Protein AF-A0A2R6WKC8-F1 (afdb_monomer)

Solvent-accessible surface area (backbone atoms only — not comparable to full-atom values): 13040 Å² total; per-residue (Å²): 143,82,87,84,84,84,80,84,84,82,94,71,94,70,86,68,73,77,73,75,75,69,78,70,76,77,66,82,52,64,36,49,57,46,63,71,47,56,92,48,87,67,34,71,51,50,36,49,25,39,70,45,15,77,54,52,68,36,69,50,40,20,21,34,53,42,34,29,36,78,31,46,68,77,46,61,57,38,65,41,92,88,31,19,66,57,22,30,50,36,52,28,52,33,22,29,74,50,50,54,45,54,72,54,50,51,56,52,22,74,75,30,71,65,40,79,44,58,17,66,61,70,48,63,34,37,35,32,50,57,95,88,44,45,35,39,38,31,85,91,44,78,25,40,65,76,38,74,51,75,38,73,54,98,35,36,16,29,35,28,22,60,42,67,65,67,57,79,94,49,26,75,80,63,73,40,64,92,73,81,63,83,68,72,81,75,69,89,80,80,86,86,85,77,90,76,93,87,79,85,86,86,84,91,74,90,81,91,82,84,88,89,135

Radius of gyration: 31.14 Å; Cα contacts (8 Å, |Δi|>4): 307; chains: 1; bounding box: 125×50×77 Å

Sequence (213 aa):
MALIRSRGGAAGVLVGVLLLVSVASTSAMMVDLAAVLSGQGGFSEIIKVAQNANRTQWPSAFTFFAPSNGAVKKYSCLKEPGQSSIAGRVLQYHMLTAAYADAAIVTRTSKAPWLAYTALAGQRLNITNKNGKITIVGNGITAKLNKQDVVSKSTQSVQGIDKMFIPTTIQNVCGIKAGSTSSTTVNARRSRLLEVAALMVGLASVGYFYWPW

InterPro domains:
  IPR000782 FAS1 domain [PF02469] (45-167)
  IPR000782 FAS1 domain [PS50213] (30-165)
  IPR000782 FAS1 domain [SM00554] (63-168)
  IPR036378 FAS1 domain superfamily [G3DSA:2.30.180.10] (22-168)
  IPR036378 FAS1 domain superfamily [SSF82153] (30-167)

Mean predicted aligned error: 15.85 Å

Secondary structure (DSSP, 8-state):
-----------------------------EEEHHHHHTT-TT-HHHHHHHHHSS--EEESSEEEEEE-HHHHTT-GGGGSTT-HHHHHHHHHHTEESS---HHHHHHHHHH-S-EEEEBTTS-EEEEEEETTEEEEEETTEEEEEEEEEEEE-SSEEEEEESS----GGGTTTTT--S----------------SSTTSSS------------

Nearest PDB structures (foldseek):
  7asg-assembly1_A  TM=7.804E-01  e=6.206E-09  Homo sapiens
  7as7-assembly1_A  TM=7.724E-01  e=4.064E-08  Homo sapiens
  5y6p-assembly1_kb  TM=7.635E-01  e=1.967E-06  Griffithsia pacifica
  1o70-assembly1_A  TM=6.622E-01  e=4.592E-07  Drosophila melanogaster
  1of5-assembly1_A  TM=2.064E-01  e=9.008E+00  Saccharomyces cerevisiae

Organism: Marchantia polymorpha (NCBI:txid3197)

Foldseek 3Di:
DDDDDDDDDDDDPDPPPVPPPPPPPPPQDWDFPLVVCVVQPFQVLLSLLCVLAPDRTDGLAKEFAGEGPVQSVVQVVSNDNPCNPQSNLQRQQRMANHDAAPVNLVVVQVVPQWDWTQGSNRFTWIWGADPNWIWIDGLNDIWTFDDGQSDHDPRYGYTYIHHGHHDPVCCVVRVNPSDPPPPPPPDPPPPDPPDDPPPPDDDPDDDDDDDDD

Structure (mmCIF, N/CA/C/O backbone):
data_AF-A0A2R6WKC8-F1
#
_entry.id   AF-A0A2R6WKC8-F1
#
loop_
_atom_site.group_PDB
_atom_site.id
_atom_site.type_symbol
_atom_site.label_atom_id
_atom_site.label_alt_id
_atom_site.label_comp_id
_atom_site.label_asym_id
_atom_site.label_entity_id
_atom_site.label_seq_id
_atom_site.pdbx_PDB_ins_code
_atom_site.Cartn_x
_atom_site.Cartn_y
_atom_site.Cartn_z
_atom_site.occupancy
_atom_site.B_iso_or_equiv
_atom_site.auth_seq_id
_atom_site.auth_comp_id
_atom_site.auth_asym_id
_atom_site.auth_atom_id
_atom_site.pdbx_PDB_model_num
ATOM 1 N N . MET A 1 1 ? 59.081 -23.957 26.366 1.00 40.16 1 MET A N 1
ATOM 2 C CA . MET A 1 1 ? 59.841 -23.298 25.280 1.00 40.16 1 MET A CA 1
ATOM 3 C C . MET A 1 1 ? 59.718 -24.152 24.030 1.00 40.16 1 MET A C 1
ATOM 5 O O . MET A 1 1 ? 60.271 -25.239 24.007 1.00 40.16 1 MET A O 1
ATOM 9 N N . ALA A 1 2 ? 58.941 -23.710 23.041 1.00 36.59 2 ALA A N 1
ATOM 10 C CA . ALA A 1 2 ? 58.801 -24.390 21.754 1.00 36.59 2 ALA A CA 1
ATOM 11 C C . ALA A 1 2 ? 59.184 -23.401 20.644 1.00 36.59 2 ALA A C 1
ATOM 13 O O . ALA A 1 2 ? 58.572 -22.343 20.517 1.00 36.59 2 ALA A O 1
ATOM 14 N N . LEU A 1 3 ? 60.241 -23.724 19.897 1.00 39.53 3 LEU A N 1
ATOM 15 C CA . LEU A 1 3 ? 60.737 -22.955 18.756 1.00 39.53 3 LEU A CA 1
ATOM 16 C C . LEU A 1 3 ? 60.008 -23.418 17.489 1.00 39.53 3 LEU A C 1
ATOM 18 O O . LEU A 1 3 ? 60.265 -24.516 17.001 1.00 39.53 3 LEU A O 1
ATOM 22 N N . ILE A 1 4 ? 59.130 -22.578 16.935 1.00 44.25 4 ILE A N 1
ATOM 23 C CA . ILE A 1 4 ? 58.597 -22.776 15.580 1.00 44.25 4 ILE A CA 1
ATOM 24 C C . ILE A 1 4 ? 59.560 -22.097 14.604 1.00 44.25 4 ILE A C 1
ATOM 26 O O . ILE A 1 4 ? 59.664 -20.874 14.544 1.00 44.25 4 ILE A O 1
ATOM 30 N N . ARG A 1 5 ? 60.300 -22.916 13.852 1.00 41.41 5 ARG A N 1
ATOM 31 C CA . ARG A 1 5 ? 61.231 -22.495 12.800 1.00 41.41 5 ARG A CA 1
ATOM 32 C C . ARG A 1 5 ? 60.460 -22.434 11.475 1.00 41.41 5 ARG A C 1
ATOM 34 O O . ARG A 1 5 ? 60.170 -23.474 10.896 1.00 41.41 5 ARG A O 1
ATOM 41 N N . SER A 1 6 ? 60.117 -21.232 11.007 1.00 36.75 6 SER A N 1
ATOM 42 C CA . SER A 1 6 ? 59.483 -21.019 9.695 1.00 36.75 6 SER A CA 1
ATOM 43 C C . SER A 1 6 ? 60.549 -20.810 8.612 1.00 36.75 6 SER A C 1
ATOM 45 O O . SER A 1 6 ? 61.375 -19.901 8.711 1.00 36.75 6 SER A O 1
ATOM 47 N N . ARG A 1 7 ? 60.564 -21.685 7.599 1.00 45.19 7 ARG A N 1
ATOM 48 C CA . ARG A 1 7 ? 61.388 -21.580 6.385 1.00 45.19 7 ARG A CA 1
ATOM 49 C C . ARG A 1 7 ? 60.535 -20.978 5.265 1.00 45.19 7 ARG A C 1
ATOM 51 O O . ARG A 1 7 ? 59.637 -21.648 4.781 1.00 45.19 7 ARG A O 1
ATOM 58 N N . GLY A 1 8 ? 60.910 -19.769 4.846 1.00 42.16 8 GLY A N 1
ATOM 59 C CA . GLY A 1 8 ? 60.892 -19.298 3.456 1.00 42.16 8 GLY A CA 1
ATOM 60 C C . GLY A 1 8 ? 59.541 -19.075 2.769 1.00 42.16 8 GLY A C 1
ATOM 61 O O . GLY A 1 8 ? 58.836 -20.024 2.456 1.00 42.16 8 GLY A O 1
ATOM 62 N N . GLY A 1 9 ? 59.282 -17.823 2.374 1.00 39.16 9 GLY A N 1
ATOM 63 C CA . GLY A 1 9 ? 58.443 -17.536 1.206 1.00 39.16 9 GLY A CA 1
ATOM 64 C C . GLY A 1 9 ? 57.546 -16.306 1.321 1.00 39.16 9 GLY A C 1
ATOM 65 O O . GLY A 1 9 ? 56.479 -16.388 1.907 1.00 39.16 9 GLY A O 1
ATOM 66 N N . ALA A 1 10 ? 57.978 -15.220 0.672 1.00 42.88 10 ALA A N 1
ATOM 67 C CA . ALA A 1 10 ? 57.213 -14.046 0.237 1.00 42.88 10 ALA A CA 1
ATOM 68 C C . ALA A 1 10 ? 56.502 -13.190 1.307 1.00 42.88 10 ALA A C 1
ATOM 70 O O . ALA A 1 10 ? 55.438 -13.503 1.834 1.00 42.88 10 ALA A O 1
ATOM 71 N N . ALA A 1 11 ? 57.089 -12.014 1.532 1.00 43.25 11 ALA A N 1
ATOM 72 C CA . ALA A 1 11 ? 56.481 -10.895 2.224 1.00 43.25 11 ALA A CA 1
ATOM 73 C C . ALA A 1 11 ? 55.238 -10.386 1.473 1.00 43.25 11 ALA A C 1
ATOM 75 O O . ALA A 1 11 ? 55.334 -9.837 0.378 1.00 43.25 11 ALA A O 1
ATOM 76 N N . GLY A 1 12 ? 54.083 -10.517 2.115 1.00 38.59 12 GLY A N 1
ATOM 77 C CA . GLY A 1 12 ? 52.907 -9.692 1.893 1.00 38.59 12 GLY A CA 1
ATOM 78 C C . GLY A 1 12 ? 52.397 -9.281 3.265 1.00 38.59 12 GLY A C 1
ATOM 79 O O . GLY A 1 12 ? 51.751 -10.070 3.948 1.00 38.59 12 GLY A O 1
ATOM 80 N N . VAL A 1 13 ? 52.758 -8.076 3.708 1.00 42.25 13 VAL A N 1
ATOM 81 C CA . VAL A 1 13 ? 52.260 -7.485 4.954 1.00 42.25 13 VAL A CA 1
ATOM 82 C C . VAL A 1 13 ? 50.774 -7.193 4.761 1.00 42.25 13 VAL A C 1
ATOM 84 O O . VAL A 1 13 ? 50.386 -6.124 4.309 1.00 42.25 13 VAL A O 1
ATOM 87 N N . LEU A 1 14 ? 49.932 -8.163 5.091 1.00 37.38 14 LEU A N 1
ATOM 88 C CA . LEU A 1 14 ? 48.540 -7.919 5.425 1.00 37.38 14 LEU A CA 1
ATOM 89 C C . LEU A 1 14 ? 48.454 -8.032 6.938 1.00 37.38 14 LEU A C 1
ATOM 91 O O . LEU A 1 14 ? 48.208 -9.099 7.497 1.00 37.38 14 LEU A O 1
ATOM 95 N N . VAL A 1 15 ? 48.669 -6.893 7.602 1.00 40.59 15 VAL A N 1
ATOM 96 C CA . VAL A 1 15 ? 48.096 -6.629 8.924 1.00 40.59 15 VAL A CA 1
ATOM 97 C C . VAL A 1 15 ? 46.583 -6.603 8.714 1.00 40.59 15 VAL A C 1
ATOM 99 O O . VAL A 1 15 ? 45.948 -5.558 8.602 1.00 40.59 15 VAL A O 1
ATOM 102 N N . GLY A 1 16 ? 46.015 -7.793 8.536 1.00 39.81 16 GLY A N 1
ATOM 103 C CA . GLY A 1 16 ? 44.591 -8.023 8.512 1.00 39.81 16 GLY A CA 1
ATOM 104 C C . GLY A 1 16 ? 44.123 -7.854 9.938 1.00 39.81 16 GLY A C 1
ATOM 105 O O . GLY A 1 16 ? 44.061 -8.819 10.694 1.00 39.81 16 GLY A O 1
ATOM 106 N N . VAL A 1 17 ? 43.829 -6.609 10.311 1.00 42.03 17 VAL A N 1
ATOM 107 C CA . VAL A 1 17 ? 42.868 -6.336 11.370 1.00 42.03 17 VAL A CA 1
ATOM 108 C C . VAL A 1 17 ? 41.645 -7.152 10.982 1.00 42.03 17 VAL A C 1
ATOM 110 O O . VAL A 1 17 ? 40.947 -6.824 10.023 1.00 42.03 17 VAL A O 1
ATOM 113 N N . LEU A 1 18 ? 41.462 -8.280 11.666 1.00 38.84 18 LEU A N 1
ATOM 114 C CA . LEU A 1 18 ? 40.248 -9.066 11.627 1.00 38.84 18 LEU A CA 1
ATOM 115 C C . LEU A 1 18 ? 39.180 -8.144 12.206 1.00 38.84 18 LEU A C 1
ATOM 117 O O . LEU A 1 18 ? 38.954 -8.105 13.414 1.00 38.84 18 LEU A O 1
ATOM 121 N N . LEU A 1 19 ? 38.623 -7.301 11.336 1.00 42.00 19 LEU A N 1
ATOM 122 C CA . LEU A 1 19 ? 37.503 -6.445 11.640 1.00 42.00 19 LEU A CA 1
ATOM 123 C C . LEU A 1 19 ? 36.373 -7.428 11.916 1.00 42.00 19 LEU A C 1
ATOM 125 O O . LEU A 1 19 ? 35.760 -7.973 10.999 1.00 42.00 19 LEU A O 1
ATOM 129 N N . LEU A 1 20 ? 36.180 -7.730 13.198 1.00 43.22 20 LEU A N 1
ATOM 130 C CA . LEU A 1 20 ? 34.945 -8.277 13.713 1.00 43.22 20 LEU A CA 1
ATOM 131 C C . LEU A 1 20 ? 33.863 -7.345 13.177 1.00 43.22 20 LEU A C 1
ATOM 133 O O . LEU A 1 20 ? 33.660 -6.255 13.710 1.00 43.22 20 LEU A O 1
ATOM 137 N N . VAL A 1 21 ? 33.228 -7.736 12.068 1.00 44.69 21 VAL A N 1
ATOM 138 C CA . VAL A 1 21 ? 31.932 -7.202 11.680 1.00 44.69 21 VAL A CA 1
ATOM 139 C C . VAL A 1 21 ? 31.075 -7.517 12.884 1.00 44.69 21 VAL A C 1
ATOM 141 O O . VAL A 1 21 ? 30.669 -8.661 13.098 1.00 44.69 21 VAL A O 1
ATOM 144 N N . SER A 1 22 ? 30.908 -6.514 13.741 1.00 44.47 22 SER A N 1
ATOM 145 C CA . SER A 1 22 ? 29.892 -6.541 14.760 1.00 44.47 22 SER A CA 1
ATOM 146 C C . SER A 1 22 ? 28.624 -6.881 13.998 1.00 44.47 22 SER A C 1
ATOM 148 O O . SER A 1 22 ? 28.192 -6.157 13.099 1.00 44.47 22 SER A O 1
ATOM 150 N N . VAL A 1 23 ? 28.070 -8.054 14.292 1.00 46.88 23 VAL A N 1
ATOM 151 C CA . VAL A 1 23 ? 26.659 -8.313 14.070 1.00 46.88 23 VAL A CA 1
ATOM 152 C C . VAL A 1 23 ? 25.963 -7.227 14.870 1.00 46.88 23 VAL A C 1
ATOM 154 O O . VAL A 1 23 ? 25.757 -7.362 16.073 1.00 46.88 23 VAL A O 1
ATOM 157 N N . ALA A 1 24 ? 25.753 -6.077 14.225 1.00 42.28 24 ALA A N 1
ATOM 158 C CA . ALA A 1 24 ? 24.985 -4.987 14.766 1.00 42.28 24 ALA A CA 1
ATOM 159 C C . ALA A 1 24 ? 23.661 -5.633 15.115 1.00 42.28 24 ALA A C 1
ATOM 161 O O . ALA A 1 24 ? 22.932 -6.070 14.222 1.00 42.28 24 ALA A O 1
ATOM 162 N N . SER A 1 25 ? 23.435 -5.796 16.416 1.00 43.19 25 SER A N 1
ATOM 163 C CA . SER A 1 25 ? 22.181 -6.249 16.968 1.00 43.19 25 SER A CA 1
ATOM 164 C C . SER A 1 25 ? 21.103 -5.501 16.206 1.00 43.19 25 SER A C 1
ATOM 166 O O . SER A 1 25 ? 20.983 -4.284 16.345 1.00 43.19 25 SER A O 1
ATOM 168 N N . THR A 1 26 ? 20.371 -6.194 15.334 1.00 47.28 26 THR A N 1
ATOM 169 C CA . THR A 1 26 ? 19.180 -5.650 14.696 1.00 47.28 26 THR A CA 1
ATOM 170 C C . THR A 1 26 ? 18.133 -5.567 15.791 1.00 47.28 26 THR A C 1
ATOM 172 O O . THR A 1 26 ? 17.185 -6.347 15.833 1.00 47.28 26 THR A O 1
ATOM 175 N N . SER A 1 27 ? 18.328 -4.641 16.732 1.00 47.88 27 SER A N 1
ATOM 176 C CA . SER A 1 27 ? 17.220 -4.055 17.451 1.00 47.88 27 SER A CA 1
ATOM 177 C C . SER A 1 27 ? 16.269 -3.596 16.358 1.00 47.88 27 SER A C 1
ATOM 179 O O . SER A 1 27 ? 16.673 -2.941 15.395 1.00 47.88 27 SER A O 1
ATOM 181 N N . ALA A 1 28 ? 15.035 -4.082 16.414 1.00 55.34 28 ALA A N 1
ATOM 182 C CA . ALA A 1 28 ? 14.016 -3.746 15.444 1.00 55.34 28 ALA A CA 1
ATOM 183 C C . ALA A 1 28 ? 13.801 -2.229 15.505 1.00 55.34 28 ALA A C 1
ATOM 185 O O . ALA A 1 28 ? 13.025 -1.741 16.321 1.00 55.34 28 ALA A O 1
ATOM 186 N N . MET A 1 29 ? 14.556 -1.479 14.698 1.00 71.06 29 MET A N 1
ATOM 187 C CA . MET A 1 29 ? 14.462 -0.031 14.636 1.00 71.06 29 MET A CA 1
ATOM 188 C C . MET A 1 29 ? 13.027 0.272 14.215 1.00 71.06 29 MET A C 1
ATOM 190 O O . MET A 1 29 ? 12.599 -0.113 13.127 1.00 71.06 29 MET A O 1
ATOM 194 N N . MET A 1 30 ? 12.256 0.870 15.115 1.00 80.94 30 MET A N 1
ATOM 195 C CA . MET A 1 30 ? 10.900 1.304 14.827 1.00 80.94 30 MET A CA 1
ATOM 196 C C . MET A 1 30 ? 10.941 2.721 14.278 1.00 80.94 30 MET A C 1
ATOM 198 O O . MET A 1 30 ? 11.701 3.561 14.755 1.00 80.94 30 MET A O 1
ATOM 202 N N . VAL A 1 31 ? 10.123 2.985 13.268 1.00 86.19 31 VAL A N 1
ATOM 203 C CA . VAL A 1 31 ? 10.060 4.276 12.587 1.00 86.19 31 VAL A CA 1
ATOM 204 C C . VAL A 1 31 ? 8.653 4.838 12.710 1.00 86.19 31 VAL A C 1
ATOM 206 O O . VAL A 1 31 ? 7.670 4.113 12.548 1.00 86.19 31 VAL A O 1
ATOM 209 N N . ASP A 1 32 ? 8.564 6.136 12.994 1.00 87.12 32 ASP A N 1
ATOM 210 C CA . ASP A 1 32 ? 7.300 6.864 12.975 1.00 87.12 32 ASP A CA 1
ATOM 211 C C . ASP A 1 32 ? 6.911 7.207 11.529 1.00 87.12 32 ASP A C 1
ATOM 213 O O . ASP A 1 32 ? 7.614 7.945 10.832 1.00 87.12 32 ASP A O 1
ATOM 217 N N . LEU A 1 33 ? 5.775 6.672 11.070 1.00 86.88 33 LEU A N 1
ATOM 218 C CA . LEU A 1 33 ? 5.265 6.937 9.724 1.00 86.88 33 LEU A CA 1
ATOM 219 C C . LEU A 1 33 ? 4.915 8.416 9.529 1.00 86.88 33 LEU A C 1
ATOM 221 O O . LEU A 1 33 ? 5.171 8.965 8.457 1.00 86.88 33 LEU A O 1
ATOM 225 N N . ALA A 1 34 ? 4.334 9.064 10.541 1.00 86.62 34 ALA A N 1
ATOM 226 C CA . ALA A 1 34 ? 3.988 10.475 10.463 1.00 86.62 34 ALA A CA 1
ATOM 227 C C . ALA A 1 34 ? 5.257 11.316 10.294 1.00 86.62 34 ALA A C 1
ATOM 229 O O . ALA A 1 34 ? 5.261 12.232 9.477 1.00 86.62 34 ALA A O 1
ATOM 230 N N . ALA A 1 35 ? 6.354 10.960 10.967 1.00 86.75 35 ALA A N 1
ATOM 231 C CA . ALA A 1 35 ? 7.647 11.617 10.792 1.00 86.75 35 ALA A CA 1
ATOM 232 C C . ALA A 1 35 ? 8.254 11.377 9.397 1.00 86.75 35 ALA A C 1
ATOM 234 O O . ALA A 1 35 ? 8.785 12.306 8.799 1.00 86.75 35 ALA A O 1
ATOM 235 N N . VAL A 1 36 ? 8.135 10.165 8.839 1.00 86.06 36 VAL A N 1
ATOM 236 C CA . VAL A 1 36 ? 8.614 9.858 7.473 1.00 86.06 36 VAL A CA 1
ATOM 237 C C . VAL A 1 36 ? 7.852 10.643 6.406 1.00 86.06 36 VAL A C 1
ATOM 239 O O . VAL A 1 36 ? 8.434 11.063 5.407 1.00 86.06 36 VAL A O 1
ATOM 242 N N . LEU A 1 37 ? 6.550 10.839 6.609 1.00 86.94 37 LEU A N 1
ATOM 243 C CA . LEU A 1 37 ? 5.701 11.608 5.701 1.00 86.94 37 LEU A CA 1
ATOM 244 C C . LEU A 1 37 ? 5.764 13.118 5.973 1.00 86.94 37 LEU A C 1
ATOM 246 O O . LEU A 1 37 ? 5.397 13.910 5.104 1.00 86.94 37 LEU A O 1
ATOM 250 N N . SER A 1 38 ? 6.230 13.534 7.153 1.00 83.25 38 SER A N 1
ATOM 251 C CA . SER A 1 38 ? 6.401 14.944 7.503 1.00 83.25 38 SER A CA 1
ATOM 252 C C . SER A 1 38 ? 7.451 15.575 6.589 1.00 83.25 38 SER A C 1
ATOM 254 O O . SER A 1 38 ? 8.570 15.090 6.465 1.00 83.25 38 SER A O 1
ATOM 256 N N . GLY A 1 39 ? 7.062 16.642 5.891 1.00 77.56 39 GLY A N 1
ATOM 257 C CA . GLY A 1 39 ? 7.876 17.279 4.849 1.00 77.56 39 GLY A CA 1
ATOM 258 C C . GLY A 1 39 ? 7.590 16.784 3.426 1.00 77.56 39 GLY A C 1
ATOM 259 O O . GLY A 1 39 ? 8.031 17.415 2.470 1.00 77.56 39 GLY A O 1
ATOM 260 N N . GLN A 1 40 ? 6.790 15.725 3.253 1.00 79.69 40 GLN A N 1
ATOM 261 C CA . GLN A 1 40 ? 6.329 15.281 1.937 1.00 79.69 40 GLN A CA 1
ATOM 262 C C . GLN A 1 40 ? 5.007 15.970 1.569 1.00 79.69 40 GLN A C 1
ATOM 264 O O . GLN A 1 40 ? 3.948 15.716 2.149 1.00 79.69 40 GLN A O 1
ATOM 269 N N . GLY A 1 41 ? 5.051 16.857 0.572 1.00 78.31 41 GLY A N 1
ATOM 270 C CA . GLY A 1 41 ? 3.864 17.562 0.082 1.00 78.31 41 GLY A CA 1
ATOM 271 C C . GLY A 1 41 ? 2.811 16.609 -0.503 1.00 78.31 41 GLY A C 1
ATOM 272 O O . GLY A 1 41 ? 3.142 15.720 -1.293 1.00 78.31 41 GLY A O 1
ATOM 273 N N . GLY A 1 42 ? 1.538 16.822 -0.143 1.00 82.69 42 GLY A N 1
ATOM 274 C CA . GLY A 1 42 ? 0.387 16.077 -0.682 1.00 82.69 42 GLY A CA 1
ATOM 275 C C . GLY A 1 42 ? -0.146 14.924 0.181 1.00 82.69 42 GLY A C 1
ATOM 276 O O . GLY A 1 42 ? -1.068 14.238 -0.262 1.00 82.69 42 GLY A O 1
ATOM 277 N N . PHE A 1 43 ? 0.391 14.743 1.396 1.00 88.38 43 PHE A N 1
ATOM 278 C CA . PHE A 1 43 ? 0.049 13.641 2.315 1.00 88.38 43 PHE A CA 1
ATOM 279 C C . PHE A 1 43 ? -0.492 14.099 3.682 1.00 88.38 43 PHE A C 1
ATOM 281 O O . PHE A 1 43 ? -0.584 13.313 4.622 1.00 88.38 43 PHE A O 1
ATOM 288 N N . SER A 1 44 ? -0.889 15.365 3.817 1.00 89.88 44 SER A N 1
ATOM 289 C CA . SER A 1 44 ? -1.398 15.924 5.080 1.00 89.88 44 SER A CA 1
ATOM 290 C C . SER A 1 44 ? -2.602 15.171 5.659 1.00 89.88 44 SER A C 1
ATOM 292 O O . SER A 1 44 ? -2.741 15.081 6.876 1.00 89.88 44 SER A O 1
ATOM 294 N N . GLU A 1 45 ? -3.467 14.601 4.819 1.00 90.75 45 GLU A N 1
ATOM 295 C CA . GLU A 1 45 ? -4.643 13.863 5.289 1.00 90.75 45 GLU A CA 1
ATOM 296 C C . GLU A 1 45 ? -4.282 12.476 5.816 1.00 90.75 45 GLU A C 1
ATOM 298 O O . GLU A 1 45 ? -4.846 12.042 6.818 1.00 90.75 45 GLU A O 1
ATOM 303 N N . ILE A 1 46 ? -3.332 11.785 5.176 1.00 90.00 46 ILE A N 1
ATOM 304 C CA . ILE A 1 46 ? -2.878 10.474 5.652 1.00 90.00 46 ILE A CA 1
ATOM 305 C C . ILE A 1 46 ? -2.011 10.610 6.912 1.00 90.00 46 ILE A C 1
ATOM 307 O O . ILE A 1 46 ? -2.072 9.738 7.772 1.00 90.00 46 ILE A O 1
ATOM 311 N N . ILE A 1 47 ? -1.296 11.731 7.087 1.00 90.94 47 ILE A N 1
ATOM 312 C CA . ILE A 1 47 ? -0.583 12.046 8.337 1.00 90.94 47 ILE A CA 1
ATOM 313 C C . ILE A 1 47 ? -1.566 12.139 9.510 1.00 90.94 47 ILE A C 1
ATOM 315 O O . ILE A 1 47 ? -1.315 11.544 10.552 1.00 90.94 47 ILE A O 1
ATOM 319 N N . LYS A 1 48 ? -2.721 12.798 9.339 1.00 89.50 48 LYS A N 1
ATOM 320 C CA . LYS A 1 48 ? -3.760 12.853 10.386 1.00 89.50 48 LYS A CA 1
ATOM 321 C C . LYS A 1 48 ? -4.290 11.465 10.751 1.00 89.50 48 LYS A C 1
ATOM 323 O O . LYS A 1 48 ? -4.506 11.177 11.922 1.00 89.50 48 LYS A O 1
ATOM 328 N N . VAL A 1 49 ? -4.470 10.591 9.759 1.00 88.31 49 VAL A N 1
ATOM 329 C CA . VAL A 1 49 ? -4.870 9.193 9.999 1.00 88.31 49 VAL A CA 1
ATOM 330 C C . VAL A 1 49 ? -3.770 8.430 10.745 1.00 88.31 49 VAL A C 1
ATOM 332 O O . VAL A 1 49 ? -4.079 7.668 11.655 1.00 88.31 49 VAL A O 1
ATOM 335 N N . ALA A 1 50 ? -2.497 8.655 10.408 1.00 89.00 50 ALA A N 1
ATOM 336 C CA . ALA A 1 50 ? -1.357 8.074 11.120 1.00 89.00 50 ALA A CA 1
ATOM 337 C C . ALA A 1 50 ? -1.263 8.548 12.576 1.00 89.00 50 ALA A C 1
ATOM 339 O O . ALA A 1 50 ? -0.992 7.739 13.455 1.00 89.00 50 ALA A O 1
ATOM 340 N N . GLN A 1 51 ? -1.555 9.821 12.838 1.00 88.12 51 GLN A N 1
ATOM 341 C CA . GLN A 1 51 ? -1.603 10.386 14.189 1.00 88.12 51 GLN A CA 1
ATOM 342 C C . GLN A 1 51 ? -2.790 9.861 15.007 1.00 88.12 51 GLN A C 1
ATOM 344 O O . GLN A 1 51 ? -2.664 9.680 16.212 1.00 88.12 51 GLN A O 1
ATOM 349 N N . ASN A 1 52 ? -3.929 9.590 14.362 1.00 86.62 52 ASN A N 1
ATOM 350 C CA . ASN A 1 52 ? -5.087 8.982 15.018 1.00 86.62 52 ASN A CA 1
ATOM 351 C C . ASN A 1 52 ? -4.899 7.476 15.272 1.00 86.62 52 ASN A C 1
ATOM 353 O O . ASN A 1 52 ? -5.641 6.889 16.050 1.00 86.62 52 ASN A O 1
ATOM 357 N N . ALA A 1 53 ? -3.958 6.810 14.600 1.00 86.88 53 ALA A N 1
ATOM 358 C CA . ALA A 1 53 ? -3.788 5.370 14.726 1.00 86.88 53 ALA A CA 1
ATOM 359 C C . ALA A 1 53 ? -3.261 4.972 16.113 1.00 86.88 53 ALA A C 1
ATOM 361 O O . ALA A 1 53 ? -2.353 5.595 16.651 1.00 86.88 53 ALA A O 1
ATOM 362 N N . ASN A 1 54 ? -3.745 3.845 16.647 1.00 82.81 54 ASN A N 1
ATOM 363 C CA . ASN A 1 54 ? -3.233 3.276 17.908 1.00 82.81 54 ASN A CA 1
ATOM 364 C C . ASN A 1 54 ? -1.763 2.803 17.796 1.00 82.81 54 ASN A C 1
ATOM 366 O O . ASN A 1 54 ? -1.110 2.468 18.777 1.00 82.81 54 ASN A O 1
ATOM 370 N N . ARG A 1 55 ? -1.224 2.742 16.573 1.00 80.38 55 ARG A N 1
ATOM 371 C CA . ARG A 1 55 ? 0.157 2.352 16.299 1.00 80.38 55 ARG A CA 1
ATOM 372 C C . ARG A 1 55 ? 0.847 3.426 15.470 1.00 80.38 55 ARG A C 1
ATOM 374 O O . ARG A 1 55 ? 0.545 3.590 14.291 1.00 80.38 55 ARG A O 1
ATOM 381 N N . THR A 1 56 ? 1.815 4.094 16.085 1.00 78.38 56 THR A N 1
ATOM 382 C CA . THR A 1 56 ? 2.660 5.117 15.449 1.00 78.38 56 THR A CA 1
ATOM 383 C C . THR A 1 56 ? 3.988 4.547 14.953 1.00 78.38 56 THR A C 1
ATOM 385 O O . THR A 1 56 ? 4.573 5.068 14.009 1.00 78.38 56 THR A O 1
ATOM 388 N N . GLN A 1 57 ? 4.431 3.431 15.537 1.00 83.75 57 GLN A N 1
ATOM 389 C CA . GLN A 1 57 ? 5.719 2.798 15.274 1.00 83.75 57 GLN A CA 1
ATOM 390 C C . GLN A 1 57 ? 5.615 1.588 14.339 1.00 83.75 57 GLN A C 1
ATOM 392 O O . GLN A 1 57 ? 4.873 0.631 14.593 1.00 83.75 57 GLN A O 1
ATOM 397 N N . TRP A 1 58 ? 6.413 1.606 13.277 1.00 84.81 58 TRP A N 1
ATOM 398 C CA . TRP A 1 58 ? 6.419 0.603 12.213 1.00 84.81 58 TRP A CA 1
ATOM 399 C C . TRP A 1 58 ? 7.812 0.001 12.022 1.00 84.81 58 TRP A C 1
ATOM 401 O O . TRP A 1 58 ? 8.794 0.640 12.399 1.00 84.81 58 TRP A O 1
ATOM 411 N N . PRO A 1 59 ? 7.929 -1.209 11.441 1.00 85.81 59 PRO A N 1
ATOM 412 C CA . PRO A 1 59 ? 9.224 -1.768 11.053 1.00 85.81 59 PRO A CA 1
ATOM 413 C C . PRO A 1 59 ? 10.061 -0.762 10.265 1.00 85.81 59 PRO A C 1
ATOM 415 O O . PRO A 1 59 ? 9.513 -0.048 9.436 1.00 85.81 59 PRO A O 1
ATOM 418 N N . SER A 1 60 ? 11.377 -0.711 10.487 1.00 84.12 60 SER A N 1
ATOM 419 C CA . SER A 1 60 ? 12.270 0.183 9.734 1.00 84.12 60 SER A CA 1
ATOM 420 C C . SER A 1 60 ? 12.322 -0.126 8.246 1.00 84.12 60 SER A C 1
ATOM 422 O O . SER A 1 60 ? 12.558 0.789 7.461 1.00 84.12 60 SER A O 1
ATOM 424 N N . ALA A 1 61 ? 12.117 -1.397 7.885 1.00 88.81 61 ALA A N 1
ATOM 425 C CA . ALA A 1 61 ? 12.045 -1.887 6.520 1.00 88.81 61 ALA A CA 1
ATOM 426 C C . ALA A 1 61 ? 10.588 -1.937 6.041 1.00 88.81 61 ALA A C 1
ATOM 428 O O . ALA A 1 61 ? 9.837 -2.818 6.463 1.00 88.81 61 ALA A O 1
ATOM 429 N N . PHE A 1 62 ? 10.175 -1.015 5.170 1.00 91.12 62 PHE A N 1
ATOM 430 C CA . PHE A 1 62 ? 8.811 -1.026 4.638 1.00 91.12 62 PHE A CA 1
ATOM 431 C C . PHE A 1 62 ? 8.660 -0.350 3.277 1.00 91.12 62 PHE A C 1
ATOM 433 O O . PHE A 1 62 ? 9.419 0.548 2.910 1.00 91.12 62 PHE A O 1
ATOM 440 N N . THR A 1 63 ? 7.614 -0.759 2.557 1.00 91.69 63 THR A N 1
ATOM 441 C CA . THR A 1 63 ? 7.050 0.004 1.436 1.00 91.69 63 THR A CA 1
ATOM 442 C C . THR A 1 63 ? 5.661 0.464 1.823 1.00 91.69 63 THR A C 1
ATOM 444 O O . THR A 1 63 ? 4.808 -0.374 2.101 1.00 91.69 63 THR A O 1
ATOM 447 N N . PHE A 1 64 ? 5.418 1.768 1.842 1.00 92.44 64 PHE A N 1
ATOM 448 C CA . PHE A 1 64 ? 4.114 2.341 2.140 1.00 92.44 64 PHE A CA 1
ATOM 449 C C . PHE A 1 64 ? 3.474 2.904 0.876 1.00 92.44 64 PHE A C 1
ATOM 451 O O . PHE A 1 64 ? 4.007 3.820 0.251 1.00 92.44 64 PHE A O 1
ATOM 458 N N . PHE A 1 65 ? 2.305 2.383 0.525 1.00 92.69 65 PHE A N 1
ATOM 459 C CA . PHE A 1 65 ? 1.471 2.939 -0.527 1.00 92.69 65 PHE A CA 1
ATOM 460 C C . PHE A 1 65 ? 0.640 4.090 0.039 1.00 92.69 65 PHE A C 1
ATOM 462 O O . PHE A 1 65 ? -0.418 3.881 0.625 1.00 92.69 65 PHE A O 1
ATOM 469 N N . ALA A 1 66 ? 1.132 5.315 -0.103 1.00 92.75 66 ALA A N 1
ATOM 470 C CA . ALA A 1 66 ? 0.509 6.501 0.457 1.00 92.75 66 ALA A CA 1
ATOM 471 C C . ALA A 1 66 ? -0.651 6.989 -0.431 1.00 92.75 66 ALA A C 1
ATOM 473 O O . ALA A 1 66 ? -0.407 7.478 -1.538 1.00 92.75 66 ALA A O 1
ATOM 474 N N . PRO A 1 67 ? -1.915 6.908 0.018 1.00 92.81 67 PRO A N 1
ATOM 475 C CA . PRO A 1 67 ? -3.030 7.464 -0.733 1.00 92.81 67 PRO A CA 1
ATOM 476 C C . PRO A 1 67 ? -2.960 8.990 -0.793 1.00 92.81 67 PRO A C 1
ATOM 478 O O . PRO A 1 67 ? -2.589 9.662 0.171 1.00 92.81 67 PRO A O 1
ATOM 481 N N . SER A 1 68 ? -3.374 9.546 -1.930 1.00 91.06 68 SER A N 1
ATOM 482 C CA . SER A 1 68 ? -3.506 10.992 -2.101 1.00 91.06 68 SER A CA 1
ATOM 483 C C . SER A 1 68 ? -4.506 11.600 -1.110 1.00 91.06 68 SER A C 1
ATOM 485 O O . SER A 1 68 ? -5.498 10.971 -0.727 1.00 91.06 68 SER A O 1
ATOM 487 N N . ASN A 1 69 ? -4.314 12.875 -0.761 1.00 90.31 69 ASN A N 1
ATOM 488 C CA . ASN A 1 69 ? -5.241 13.616 0.101 1.00 90.31 69 ASN A CA 1
ATOM 489 C C . ASN A 1 69 ? -6.713 13.520 -0.354 1.00 90.31 69 ASN A C 1
ATOM 491 O O . ASN A 1 69 ? -7.613 13.397 0.476 1.00 90.31 69 ASN A O 1
ATOM 495 N N . GLY A 1 70 ? -6.969 13.538 -1.667 1.00 87.88 70 GLY A N 1
ATOM 496 C CA . GLY A 1 70 ? -8.319 13.401 -2.221 1.00 87.88 70 GLY A CA 1
ATOM 497 C C . GLY A 1 70 ? -8.948 12.025 -1.977 1.00 87.88 70 GLY A C 1
ATOM 498 O O . GLY A 1 70 ? -10.159 11.933 -1.792 1.00 87.88 70 GLY A O 1
ATOM 499 N N . ALA A 1 71 ? -8.143 10.961 -1.925 1.00 88.50 71 ALA A N 1
ATOM 500 C CA . ALA A 1 71 ? -8.618 9.619 -1.604 1.00 88.50 71 ALA A CA 1
ATOM 501 C C . ALA A 1 71 ? -8.975 9.481 -0.119 1.00 88.50 71 ALA A C 1
ATOM 503 O O . ALA A 1 71 ? -10.020 8.922 0.202 1.00 88.50 71 ALA A O 1
ATOM 504 N N . VAL A 1 72 ? -8.149 10.036 0.773 1.00 89.94 72 VAL A N 1
ATOM 505 C CA . VAL A 1 72 ? -8.359 9.958 2.230 1.00 89.94 72 VAL A CA 1
ATOM 506 C C . VAL A 1 72 ? -9.565 10.785 2.677 1.00 89.94 72 VAL A C 1
ATOM 508 O O . VAL A 1 72 ? -10.300 10.380 3.572 1.00 89.94 72 VAL A O 1
ATOM 511 N N . LYS A 1 73 ? -9.826 11.935 2.039 1.00 88.00 73 LYS A N 1
ATOM 512 C CA . LYS A 1 73 ? -10.985 12.793 2.357 1.00 88.00 73 LYS A CA 1
ATOM 513 C C . LYS A 1 73 ? -12.339 12.098 2.200 1.00 88.00 73 LYS A C 1
ATOM 515 O O . LYS A 1 73 ? -13.286 12.508 2.859 1.00 88.00 73 LYS A O 1
ATOM 520 N N . LYS A 1 74 ? -12.425 11.044 1.384 1.00 85.81 74 LYS A N 1
ATOM 521 C CA . LYS A 1 74 ? -13.653 10.254 1.202 1.00 85.81 74 LYS A CA 1
ATOM 522 C C . LYS A 1 74 ? -14.023 9.417 2.432 1.00 85.81 74 LYS A C 1
ATOM 524 O O . LYS A 1 74 ? -15.130 8.899 2.486 1.00 85.81 74 LYS A O 1
ATOM 529 N N . TYR A 1 75 ? -13.110 9.286 3.396 1.00 85.06 75 TYR A N 1
ATOM 530 C CA . TYR A 1 75 ? -13.257 8.429 4.567 1.00 85.06 75 TYR A CA 1
ATOM 531 C C . TYR A 1 75 ? -13.047 9.244 5.851 1.00 85.06 75 TYR A C 1
ATOM 533 O O . TYR A 1 75 ? -11.977 9.218 6.460 1.00 85.06 75 TYR A O 1
ATOM 541 N N . SER A 1 76 ? -14.072 10.001 6.257 1.00 81.88 76 SER A N 1
ATOM 542 C CA . SER A 1 76 ? -14.045 10.828 7.477 1.00 81.88 76 SER A CA 1
ATOM 543 C C . SER A 1 76 ? -13.880 10.001 8.753 1.00 81.88 76 SER A C 1
ATOM 545 O O . SER A 1 76 ? -13.132 10.413 9.636 1.00 81.88 76 SER A O 1
ATOM 547 N N . CYS A 1 77 ? -14.466 8.799 8.793 1.00 81.88 77 CYS A N 1
ATOM 548 C CA . CYS A 1 77 ? -14.388 7.851 9.912 1.00 81.88 77 CYS A CA 1
ATOM 549 C C . CYS A 1 77 ? -12.952 7.566 10.393 1.00 81.88 77 CYS A C 1
ATOM 551 O O . CYS A 1 77 ? -12.733 7.263 11.558 1.00 81.88 77 CYS A O 1
ATOM 553 N N . LEU A 1 78 ? -11.948 7.664 9.513 1.00 83.38 78 LEU A N 1
ATOM 554 C CA . LEU A 1 78 ? -10.554 7.365 9.859 1.00 83.38 78 LEU A CA 1
ATOM 555 C C . LEU A 1 78 ? -9.895 8.468 10.693 1.00 83.38 78 LEU A C 1
ATOM 557 O O . LEU A 1 78 ? -8.824 8.258 11.261 1.00 83.38 78 LEU A O 1
ATOM 561 N N . LYS A 1 79 ? -10.518 9.646 10.745 1.00 80.88 79 LYS A N 1
ATOM 562 C CA . LYS A 1 79 ? -10.045 10.822 11.482 1.00 80.88 79 LYS A CA 1
ATOM 563 C C . LYS A 1 79 ? -10.833 11.047 12.768 1.00 80.88 79 LYS A C 1
ATOM 565 O O . LYS A 1 79 ? -10.477 11.934 13.534 1.00 80.88 79 LYS A O 1
ATOM 570 N N . GLU A 1 80 ? -11.905 10.286 12.983 1.00 80.12 80 GLU A N 1
ATOM 571 C CA . GLU A 1 80 ? -12.745 10.442 14.161 1.00 80.12 80 GLU A CA 1
ATOM 572 C C . GLU A 1 80 ? -12.027 9.912 15.413 1.00 80.12 80 GLU A C 1
ATOM 574 O O . GLU A 1 80 ? -11.425 8.825 15.375 1.00 80.12 80 GLU A O 1
ATOM 579 N N . PRO A 1 81 ? -12.084 10.664 16.528 1.00 68.94 81 PRO A N 1
ATOM 580 C CA . PRO A 1 81 ? -11.572 10.198 17.806 1.00 68.94 81 PRO A CA 1
ATOM 581 C C . PRO A 1 81 ? -12.406 8.991 18.255 1.00 68.94 81 PRO A C 1
ATOM 583 O O . PRO A 1 81 ? -13.625 9.069 18.360 1.00 68.94 81 PRO A O 1
ATOM 586 N N . GLY A 1 82 ? -11.746 7.851 18.467 1.00 73.50 82 GLY A N 1
ATOM 587 C CA . GLY A 1 82 ? -12.394 6.571 18.797 1.00 73.50 82 GLY A CA 1
ATOM 588 C C . GLY A 1 82 ? -12.211 5.477 17.741 1.00 73.50 82 GLY A C 1
ATOM 589 O O . GLY A 1 82 ? -12.363 4.301 18.055 1.00 73.50 82 GLY A O 1
ATOM 590 N N . GLN A 1 83 ? -11.781 5.827 16.523 1.00 80.19 83 GLN A N 1
ATOM 591 C CA . GLN A 1 83 ? -11.519 4.868 15.437 1.00 80.19 83 GLN A CA 1
ATOM 592 C C . GLN A 1 83 ? -10.021 4.575 15.228 1.00 80.19 83 GLN A C 1
ATOM 594 O O . GLN A 1 83 ? -9.589 4.147 14.153 1.00 80.19 83 GLN A O 1
ATOM 599 N N . SER A 1 84 ? -9.204 4.760 16.266 1.00 83.06 84 SER A N 1
ATOM 600 C CA . SER A 1 84 ? -7.740 4.620 16.216 1.00 83.06 84 SER A CA 1
ATOM 601 C C . SER A 1 84 ? -7.265 3.216 15.823 1.00 83.06 84 SER A C 1
ATOM 603 O O . SER A 1 84 ? -6.280 3.051 15.096 1.00 83.06 84 SER A O 1
ATOM 605 N N . SER A 1 85 ? -7.995 2.184 16.254 1.00 84.50 85 SER A N 1
ATOM 606 C CA . SER A 1 85 ? -7.754 0.793 15.852 1.00 84.50 85 SER A CA 1
ATOM 607 C C . SER A 1 85 ? -7.992 0.596 14.350 1.00 84.50 85 SER A C 1
ATOM 609 O O . SER A 1 85 ? -7.194 -0.036 13.656 1.00 84.50 85 SER A O 1
ATOM 611 N N . ILE A 1 86 ? -9.048 1.212 13.815 1.00 84.88 86 ILE A N 1
ATOM 612 C CA . ILE A 1 86 ? -9.403 1.130 12.396 1.00 84.88 86 ILE A CA 1
A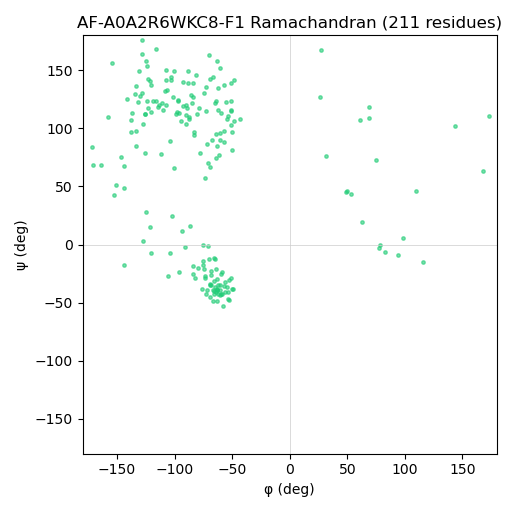TOM 613 C C . ILE A 1 86 ? -8.350 1.827 11.543 1.00 84.88 86 ILE A C 1
ATOM 615 O O . ILE A 1 86 ? -7.843 1.224 10.595 1.00 84.88 86 ILE A O 1
ATOM 619 N N . ALA A 1 87 ? -7.968 3.051 11.914 1.00 87.25 87 ALA A N 1
ATOM 620 C CA . ALA A 1 87 ? -6.903 3.794 11.251 1.00 87.25 87 ALA A CA 1
ATOM 621 C C . ALA A 1 87 ? -5.605 2.968 11.176 1.00 87.25 87 ALA A C 1
ATOM 623 O O . ALA A 1 87 ? -5.039 2.805 10.094 1.00 87.25 87 ALA A O 1
ATOM 624 N N . GLY A 1 88 ? -5.194 2.342 12.286 1.00 87.81 88 GLY A N 1
ATOM 625 C CA . GLY A 1 88 ? -4.012 1.474 12.326 1.00 87.81 88 GLY A CA 1
ATOM 626 C C . GLY A 1 88 ? -4.090 0.280 11.368 1.00 87.81 88 GLY A C 1
ATOM 627 O O . GLY A 1 88 ? -3.123 -0.013 10.663 1.00 87.81 88 GLY A O 1
ATOM 628 N N . ARG A 1 89 ? -5.249 -0.382 11.277 1.00 88.25 89 ARG A N 1
ATOM 629 C CA . ARG A 1 89 ? -5.452 -1.512 10.351 1.00 88.25 89 ARG A CA 1
ATOM 630 C C . ARG A 1 89 ? -5.442 -1.086 8.888 1.00 88.25 89 ARG A C 1
ATOM 632 O O . ARG A 1 89 ? -4.940 -1.824 8.042 1.00 88.25 89 ARG A O 1
ATOM 639 N N . VAL A 1 90 ? -5.962 0.101 8.574 1.00 89.75 90 VAL A N 1
ATOM 640 C CA . VAL A 1 90 ? -5.871 0.629 7.208 1.00 89.75 90 VAL A CA 1
ATOM 641 C C . VAL A 1 90 ? -4.424 0.920 6.836 1.00 89.75 90 VAL A C 1
ATOM 643 O O . VAL A 1 90 ? -4.000 0.567 5.737 1.00 89.75 90 VAL A O 1
ATOM 646 N N . LEU A 1 91 ? -3.647 1.511 7.743 1.00 91.25 91 LEU A N 1
ATOM 647 C CA . LEU A 1 91 ? -2.230 1.784 7.501 1.00 91.25 91 LEU A CA 1
ATOM 648 C C . LEU A 1 91 ? -1.440 0.488 7.294 1.00 91.25 91 LEU A C 1
ATOM 650 O O . LEU A 1 91 ? -0.692 0.393 6.326 1.00 91.25 91 LEU A O 1
ATOM 654 N N . GLN A 1 92 ? -1.693 -0.546 8.106 1.00 90.94 92 GLN A N 1
ATOM 655 C CA . GLN A 1 92 ? -1.126 -1.889 7.908 1.00 90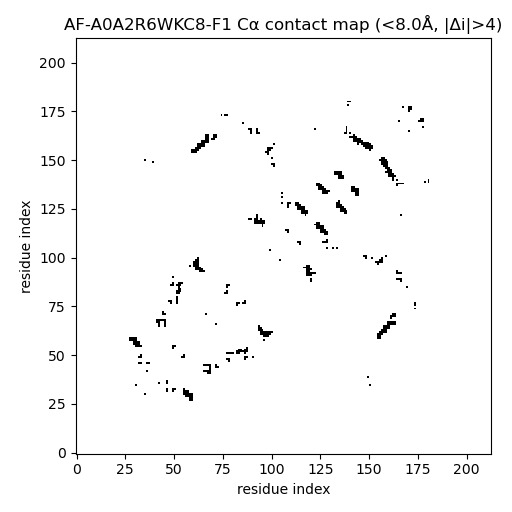.94 92 GLN A CA 1
ATOM 656 C C . GLN A 1 92 ? -1.417 -2.453 6.520 1.00 90.94 92 GLN A C 1
ATOM 658 O O . GLN A 1 92 ? -0.574 -3.134 5.940 1.00 90.94 92 GLN A O 1
ATOM 663 N N . TYR A 1 93 ? -2.601 -2.185 5.972 1.00 91.31 93 TYR A N 1
ATOM 664 C CA . TYR A 1 93 ? -2.964 -2.698 4.657 1.00 91.31 93 TYR A CA 1
ATOM 665 C C . TYR A 1 93 ? -2.269 -1.970 3.505 1.00 91.31 93 TYR A C 1
ATOM 667 O O . TYR A 1 93 ? -2.113 -2.530 2.425 1.00 91.31 93 TYR A O 1
ATOM 675 N N . HIS A 1 94 ? -1.791 -0.751 3.744 1.00 92.06 94 HIS A N 1
ATOM 676 C CA . HIS A 1 94 ? -0.993 0.006 2.783 1.00 92.06 94 HIS A CA 1
ATOM 677 C C . HIS A 1 94 ? 0.512 -0.231 2.933 1.00 92.06 94 HIS A C 1
ATOM 679 O O . HIS A 1 94 ? 1.284 0.327 2.158 1.00 92.06 94 HIS A O 1
ATOM 685 N N . MET A 1 95 ? 0.949 -1.032 3.905 1.00 91.56 95 MET A N 1
ATOM 686 C CA . MET A 1 95 ? 2.364 -1.312 4.122 1.00 91.56 95 MET A CA 1
ATOM 687 C C . MET A 1 95 ? 2.749 -2.724 3.700 1.00 91.56 95 MET A C 1
ATOM 689 O O . MET A 1 95 ? 2.034 -3.682 3.978 1.00 91.56 95 MET A O 1
ATOM 693 N N . LEU A 1 96 ? 3.934 -2.851 3.111 1.00 90.94 96 LEU A N 1
ATOM 694 C CA . LEU A 1 96 ? 4.644 -4.109 2.892 1.00 90.94 96 LEU A CA 1
ATOM 695 C C . LEU A 1 96 ? 5.836 -4.199 3.850 1.00 90.94 96 LEU A C 1
ATOM 697 O O . LEU A 1 96 ? 6.438 -3.181 4.179 1.00 90.94 96 LEU A O 1
ATOM 701 N N . THR A 1 97 ? 6.217 -5.414 4.244 1.00 85.69 97 THR A N 1
ATOM 702 C CA . THR A 1 97 ? 7.328 -5.691 5.181 1.00 85.69 97 THR A CA 1
ATOM 703 C C . THR A 1 97 ? 8.728 -5.541 4.578 1.00 85.69 97 THR A C 1
ATOM 705 O O . THR A 1 97 ? 9.723 -5.761 5.261 1.00 85.69 97 THR A O 1
ATOM 708 N N . ALA A 1 98 ? 8.823 -5.191 3.297 1.00 84.31 98 ALA A N 1
ATOM 709 C CA . ALA A 1 98 ? 10.079 -4.989 2.590 1.00 84.31 98 ALA A CA 1
ATOM 710 C C . ALA A 1 98 ? 10.042 -3.665 1.829 1.00 84.31 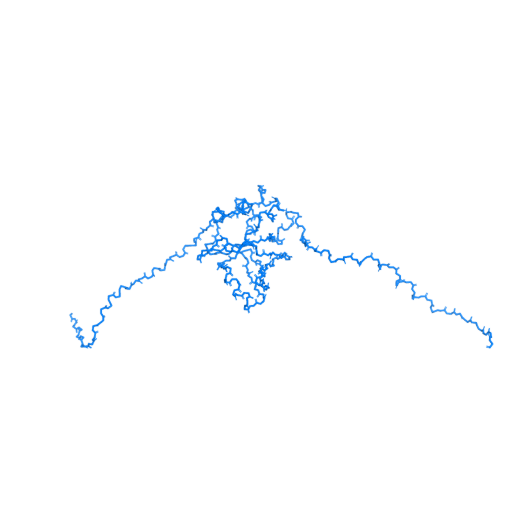98 ALA A C 1
ATOM 712 O O . ALA A 1 98 ? 8.975 -3.235 1.385 1.00 84.31 98 ALA A O 1
ATOM 713 N N . ALA A 1 99 ? 11.205 -3.034 1.67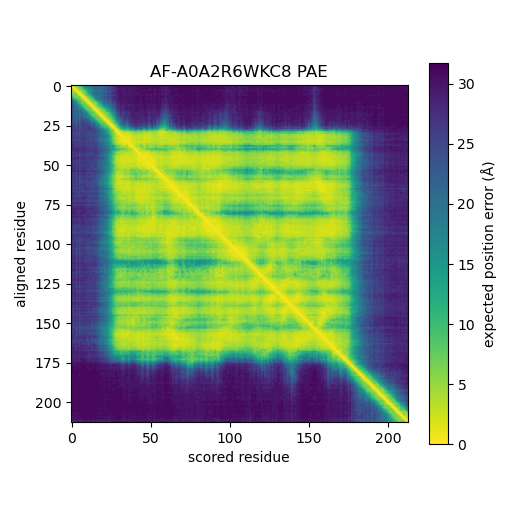7 1.00 85.44 99 ALA A N 1
ATOM 714 C CA . ALA A 1 99 ? 11.375 -1.802 0.921 1.00 85.44 99 ALA A CA 1
ATOM 715 C C . ALA A 1 99 ? 11.574 -2.107 -0.569 1.00 85.44 99 ALA A C 1
ATOM 717 O O . ALA A 1 99 ? 12.509 -2.807 -0.956 1.00 85.44 99 ALA A O 1
ATOM 718 N N . TYR A 1 100 ? 10.694 -1.568 -1.403 1.00 86.38 100 TYR A N 1
ATOM 719 C CA . TYR A 1 100 ? 10.729 -1.696 -2.849 1.00 86.38 100 TYR A CA 1
ATOM 720 C C . TYR A 1 100 ? 10.668 -0.302 -3.462 1.00 86.38 100 TYR A C 1
ATOM 722 O O . TYR A 1 100 ? 9.605 0.310 -3.516 1.00 86.38 100 TYR A O 1
ATOM 730 N N . ALA A 1 101 ? 11.817 0.180 -3.933 1.00 85.69 101 ALA A N 1
ATOM 731 C CA . ALA A 1 101 ? 11.878 1.363 -4.785 1.00 85.69 101 ALA A CA 1
ATOM 732 C C . ALA A 1 101 ? 11.140 1.116 -6.112 1.00 85.69 101 ALA A C 1
ATOM 734 O O . ALA A 1 101 ? 11.006 -0.037 -6.541 1.00 85.69 101 ALA A O 1
ATOM 735 N N . ASP A 1 102 ? 10.716 2.183 -6.788 1.00 85.25 102 ASP A N 1
ATOM 736 C CA . ASP A 1 102 ? 9.961 2.106 -8.043 1.00 85.25 102 ASP A CA 1
ATOM 737 C C . ASP A 1 102 ? 10.674 1.229 -9.081 1.00 85.25 102 ASP A C 1
ATOM 739 O O . ASP A 1 102 ? 10.088 0.273 -9.590 1.00 85.25 102 ASP A O 1
ATOM 743 N N . ALA A 1 103 ? 11.978 1.432 -9.290 1.00 84.50 103 ALA A N 1
ATOM 744 C CA . ALA A 1 103 ? 12.773 0.629 -10.221 1.00 84.50 103 ALA A CA 1
ATOM 745 C C . ALA A 1 103 ? 12.735 -0.882 -9.907 1.00 84.50 103 ALA A C 1
ATOM 747 O O . ALA A 1 103 ? 12.703 -1.718 -10.817 1.00 84.50 103 ALA A O 1
ATOM 748 N N . ALA A 1 104 ? 12.696 -1.257 -8.623 1.00 85.44 104 ALA A N 1
ATOM 749 C CA . ALA A 1 104 ? 12.574 -2.651 -8.207 1.00 85.44 104 ALA A CA 1
ATOM 750 C C . ALA A 1 104 ? 11.163 -3.198 -8.471 1.00 85.44 104 ALA A C 1
ATOM 752 O O . ALA A 1 104 ? 11.026 -4.343 -8.911 1.00 85.44 104 ALA A O 1
ATOM 753 N N . ILE A 1 105 ? 10.122 -2.389 -8.251 1.00 84.50 105 ILE A N 1
ATOM 754 C CA . ILE A 1 105 ? 8.733 -2.744 -8.574 1.00 84.50 105 ILE A CA 1
ATOM 755 C C . ILE A 1 105 ? 8.586 -2.941 -10.088 1.00 84.50 105 ILE A C 1
ATOM 757 O O . ILE A 1 105 ? 8.077 -3.978 -10.521 1.00 84.50 105 ILE A O 1
ATOM 761 N N . VAL A 1 106 ? 9.090 -2.007 -10.898 1.00 85.44 106 VAL A N 1
ATOM 762 C CA . VAL A 1 106 ? 9.098 -2.089 -12.366 1.00 85.44 106 VAL A CA 1
ATOM 763 C C . VAL A 1 106 ? 9.833 -3.344 -12.830 1.00 85.44 106 VAL A C 1
ATOM 765 O O . VAL A 1 106 ? 9.263 -4.158 -13.545 1.00 85.44 106 VAL A O 1
ATOM 768 N N . THR A 1 107 ? 11.063 -3.569 -12.366 1.00 86.75 107 THR A N 1
ATOM 769 C CA . THR A 1 107 ? 11.870 -4.726 -12.788 1.00 86.75 107 THR A CA 1
ATOM 770 C C . THR A 1 107 ? 11.179 -6.051 -12.480 1.00 86.75 107 THR A C 1
ATOM 772 O O . THR A 1 107 ? 11.187 -6.971 -13.298 1.00 86.75 107 THR A O 1
ATOM 775 N N . ARG A 1 108 ? 10.570 -6.172 -11.296 1.00 85.12 108 ARG A N 1
ATOM 776 C CA . ARG A 1 108 ? 9.862 -7.395 -10.910 1.00 85.12 108 ARG A CA 1
ATOM 777 C C . ARG A 1 108 ? 8.593 -7.579 -11.744 1.00 85.12 108 ARG A C 1
ATOM 779 O O . ARG A 1 108 ? 8.348 -8.683 -12.221 1.00 85.12 108 ARG A O 1
ATOM 786 N N . THR A 1 109 ? 7.806 -6.520 -11.933 1.00 84.94 109 THR A N 1
ATOM 787 C CA . THR A 1 109 ? 6.559 -6.570 -12.722 1.00 84.94 109 THR A CA 1
ATOM 788 C C . THR A 1 109 ? 6.804 -6.789 -14.219 1.00 84.94 109 THR A C 1
ATOM 790 O O . THR A 1 109 ? 5.936 -7.311 -14.907 1.00 84.94 109 THR A O 1
ATOM 793 N N . SER A 1 110 ? 7.990 -6.462 -14.735 1.00 81.38 110 SER A N 1
ATOM 794 C CA . SER A 1 110 ? 8.386 -6.815 -16.106 1.00 81.38 110 SER A CA 1
ATOM 795 C C . SER A 1 110 ? 8.708 -8.304 -16.269 1.00 81.38 110 SER A C 1
ATOM 797 O O . SER A 1 110 ? 8.568 -8.843 -17.362 1.00 81.38 110 SER A O 1
ATOM 799 N N . LYS A 1 111 ? 9.138 -8.983 -15.195 1.00 83.00 111 LYS A N 1
ATOM 800 C CA . LYS A 1 111 ? 9.433 -10.429 -15.200 1.00 83.00 111 LYS A CA 1
ATOM 801 C C . LYS A 1 111 ? 8.189 -11.288 -14.979 1.00 83.00 111 LYS A C 1
ATOM 803 O O . LYS A 1 111 ? 8.175 -12.445 -15.384 1.00 83.00 111 LYS A O 1
ATOM 808 N N . ALA A 1 112 ? 7.169 -10.737 -14.326 1.00 78.19 112 ALA A N 1
ATOM 809 C CA . ALA A 1 112 ? 5.903 -11.409 -14.080 1.00 78.19 112 ALA A CA 1
ATOM 810 C C . ALA A 1 112 ? 4.740 -10.414 -14.229 1.00 78.19 112 ALA A C 1
ATOM 812 O O . ALA A 1 112 ? 4.723 -9.406 -13.519 1.00 78.19 112 ALA A O 1
ATOM 813 N N . PRO A 1 113 ? 3.737 -10.698 -15.083 1.00 69.75 113 PRO A N 1
ATOM 814 C CA . PRO A 1 113 ? 2.627 -9.775 -15.337 1.00 69.75 113 PRO A CA 1
ATOM 815 C C . PRO A 1 113 ? 1.759 -9.527 -14.092 1.00 69.75 113 PRO A C 1
ATOM 817 O O . PRO A 1 113 ? 1.066 -8.512 -14.004 1.00 69.75 113 PRO A O 1
ATOM 820 N N . TRP A 1 114 ? 1.804 -10.435 -13.114 1.00 74.50 114 TRP A N 1
ATOM 821 C CA . TRP A 1 114 ? 1.208 -10.255 -11.797 1.00 74.50 114 TRP A CA 1
ATOM 822 C C . TRP A 1 114 ? 2.267 -10.421 -10.707 1.00 74.50 114 TRP A C 1
ATOM 824 O O . TRP A 1 114 ? 3.134 -11.293 -10.790 1.00 74.50 114 TRP A O 1
ATOM 834 N N . LEU A 1 115 ? 2.174 -9.622 -9.647 1.00 81.94 115 LEU A N 1
ATOM 835 C CA . LEU A 1 115 ? 2.961 -9.797 -8.430 1.00 81.94 115 LEU A CA 1
ATOM 836 C C . LEU A 1 115 ? 2.083 -9.592 -7.213 1.00 81.94 115 LEU A C 1
ATOM 838 O O . LEU A 1 115 ? 1.643 -8.482 -6.924 1.00 81.94 115 LEU A O 1
ATOM 842 N N . ALA A 1 116 ? 1.876 -10.667 -6.466 1.00 83.50 116 ALA A N 1
ATOM 843 C CA . ALA A 1 116 ? 1.159 -10.604 -5.211 1.00 83.50 116 ALA A CA 1
ATOM 844 C C . ALA A 1 116 ? 2.130 -10.309 -4.063 1.00 83.50 116 ALA A C 1
ATOM 846 O O . ALA A 1 116 ? 3.002 -11.123 -3.760 1.00 83.50 116 ALA A O 1
ATOM 847 N N . TYR A 1 117 ? 1.936 -9.175 -3.399 1.00 84.12 117 TYR A N 1
ATOM 848 C CA . TYR A 1 117 ? 2.590 -8.838 -2.141 1.00 84.12 117 TYR A CA 1
ATOM 849 C C . TYR A 1 117 ? 1.618 -9.027 -0.983 1.00 84.12 117 TYR A C 1
ATOM 851 O O . TYR A 1 117 ? 0.425 -8.755 -1.113 1.00 84.12 117 TYR A O 1
ATOM 859 N N . THR A 1 118 ? 2.124 -9.477 0.158 1.00 83.69 118 THR A N 1
ATOM 860 C CA . THR A 1 118 ? 1.337 -9.555 1.391 1.00 83.69 118 THR A CA 1
ATOM 861 C C . THR A 1 118 ? 1.546 -8.268 2.175 1.00 83.69 118 THR A C 1
ATOM 863 O O . THR A 1 118 ? 2.674 -7.938 2.538 1.00 83.69 118 THR A O 1
ATOM 866 N N . ALA A 1 119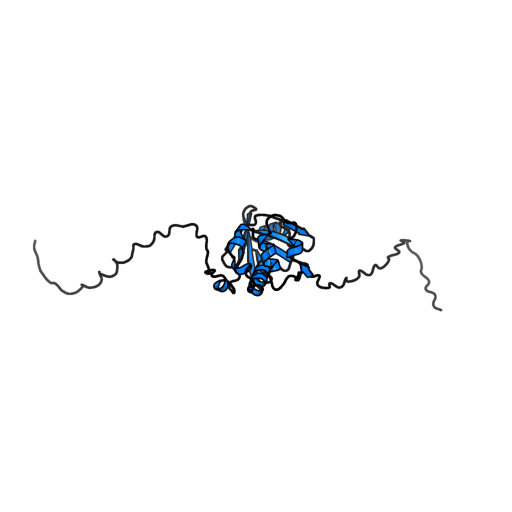 ? 0.465 -7.532 2.412 1.00 84.69 119 ALA A N 1
ATOM 867 C CA . ALA A 1 119 ? 0.496 -6.357 3.267 1.00 84.69 119 ALA A CA 1
ATOM 868 C C . ALA A 1 119 ? 0.696 -6.749 4.738 1.00 84.69 119 ALA A C 1
ATOM 870 O O . ALA A 1 119 ? 0.418 -7.887 5.121 1.00 84.69 119 ALA A O 1
ATOM 871 N N . LEU A 1 120 ? 1.089 -5.802 5.595 1.00 83.19 120 LEU A N 1
ATOM 872 C CA . LEU A 1 120 ? 1.204 -6.046 7.039 1.00 83.19 120 LEU A CA 1
ATOM 873 C C . LEU A 1 120 ? -0.126 -6.478 7.671 1.00 83.19 120 LEU A C 1
ATOM 875 O O . LEU A 1 120 ? -0.124 -7.189 8.670 1.00 83.19 120 LEU A O 1
ATOM 879 N N . ALA A 1 121 ? -1.258 -6.104 7.072 1.00 80.50 121 ALA A N 1
ATOM 880 C CA . ALA A 1 121 ? -2.579 -6.584 7.481 1.00 80.50 121 ALA A CA 1
ATOM 881 C C . ALA A 1 121 ? -2.844 -8.070 7.132 1.00 80.50 121 ALA A C 1
ATOM 883 O O . ALA A 1 121 ? -3.932 -8.573 7.403 1.00 80.50 121 ALA A O 1
ATOM 884 N N . GLY A 1 122 ? -1.900 -8.764 6.482 1.00 81.31 122 GLY A N 1
ATOM 885 C CA . GLY A 1 122 ? -2.007 -10.166 6.048 1.00 81.31 122 GLY A CA 1
ATOM 886 C C . GLY A 1 122 ? -2.750 -10.372 4.723 1.00 81.31 122 GLY A C 1
ATOM 887 O O . GLY A 1 122 ? -2.789 -11.475 4.183 1.00 81.31 122 GLY A O 1
ATOM 888 N N . GLN A 1 123 ? -3.330 -9.312 4.167 1.00 84.38 123 GLN A N 1
ATOM 889 C CA . GLN A 1 123 ? -4.094 -9.344 2.923 1.00 84.38 123 GLN A CA 1
ATOM 890 C C . GLN A 1 123 ? -3.186 -9.132 1.702 1.00 84.38 123 GLN A C 1
ATOM 892 O O . GLN A 1 123 ? -2.186 -8.417 1.765 1.00 84.38 123 GLN A O 1
ATOM 897 N N . ARG A 1 124 ? -3.552 -9.733 0.565 1.00 86.19 124 ARG A N 1
ATOM 898 C CA . ARG A 1 124 ? -2.763 -9.654 -0.674 1.00 86.19 124 ARG A CA 1
ATOM 899 C C . ARG A 1 124 ? -3.072 -8.374 -1.455 1.00 86.19 124 ARG A C 1
ATOM 901 O O . ARG A 1 124 ? -4.234 -7.987 -1.591 1.00 86.19 124 ARG A O 1
ATOM 908 N N . LEU A 1 125 ? -2.025 -7.764 -2.000 1.00 87.94 125 LEU A N 1
ATOM 909 C CA . LEU A 1 125 ? -2.057 -6.681 -2.976 1.00 87.94 125 LEU A CA 1
ATOM 910 C C . LEU A 1 125 ? -1.425 -7.194 -4.266 1.00 87.94 125 LEU A C 1
ATOM 912 O O . LEU A 1 125 ? -0.289 -7.665 -4.249 1.00 87.94 125 LEU A O 1
ATOM 916 N N . ASN A 1 126 ? -2.150 -7.125 -5.376 1.00 89.69 126 ASN A N 1
ATOM 917 C CA . ASN A 1 126 ? -1.625 -7.525 -6.675 1.00 89.69 126 ASN A CA 1
ATOM 918 C C . ASN A 1 126 ? -1.122 -6.301 -7.438 1.00 89.69 126 ASN A C 1
ATOM 920 O O . ASN A 1 126 ? -1.884 -5.364 -7.656 1.00 89.69 126 ASN A O 1
ATOM 924 N N . ILE A 1 127 ? 0.139 -6.309 -7.846 1.00 89.88 127 ILE A N 1
ATOM 925 C CA . ILE A 1 127 ? 0.768 -5.221 -8.589 1.00 89.88 127 ILE A CA 1
ATOM 926 C C . ILE A 1 127 ? 0.989 -5.675 -10.025 1.00 89.88 127 ILE A C 1
ATOM 928 O O . ILE A 1 127 ? 1.525 -6.753 -10.279 1.00 89.88 127 ILE A O 1
ATOM 932 N N . THR A 1 128 ? 0.591 -4.826 -10.963 1.00 89.31 128 THR A N 1
ATOM 933 C CA . THR A 1 128 ? 0.675 -5.076 -12.399 1.00 89.31 128 THR A CA 1
ATOM 934 C C . THR A 1 128 ? 1.255 -3.851 -13.083 1.00 89.31 128 THR A C 1
ATOM 936 O O . THR A 1 128 ? 0.848 -2.724 -12.794 1.00 89.31 128 THR A O 1
ATOM 939 N N . ASN A 1 129 ? 2.177 -4.072 -14.017 1.00 88.25 129 ASN A N 1
ATOM 940 C CA . ASN A 1 129 ? 2.743 -3.030 -14.862 1.00 88.25 129 ASN A CA 1
ATOM 941 C C . ASN A 1 129 ? 2.273 -3.235 -16.298 1.00 88.25 129 ASN A C 1
ATOM 943 O O . ASN A 1 129 ? 2.486 -4.293 -16.886 1.00 88.25 129 ASN A O 1
ATOM 947 N N . LYS A 1 130 ? 1.613 -2.221 -16.854 1.00 85.25 130 LYS A N 1
ATOM 948 C CA . LYS A 1 130 ? 1.189 -2.209 -18.252 1.00 85.25 130 LYS A CA 1
ATOM 949 C C . LYS A 1 130 ? 1.718 -0.942 -18.906 1.00 85.25 130 LYS A C 1
ATOM 951 O O . LYS A 1 130 ? 1.264 0.153 -18.580 1.00 85.25 130 LYS A O 1
ATOM 956 N N . ASN A 1 131 ? 2.662 -1.090 -19.833 1.00 81.62 131 ASN A N 1
ATOM 957 C CA . ASN A 1 131 ? 3.284 0.013 -20.577 1.00 81.62 131 ASN A CA 1
ATOM 958 C C . ASN A 1 131 ? 3.864 1.109 -19.656 1.00 81.62 131 ASN A C 1
ATOM 960 O O . ASN A 1 131 ? 3.616 2.294 -19.870 1.00 81.62 131 ASN A O 1
ATOM 964 N N . GLY A 1 132 ? 4.552 0.716 -18.578 1.00 78.69 132 GLY A N 1
ATOM 965 C CA . GLY A 1 132 ? 5.133 1.643 -17.599 1.00 78.69 132 GLY A CA 1
ATOM 966 C C . GLY A 1 132 ? 4.130 2.227 -16.599 1.00 78.69 132 GLY A C 1
ATOM 967 O O . GLY A 1 132 ? 4.515 2.996 -15.726 1.00 78.69 132 GLY A O 1
ATOM 968 N N . LYS A 1 133 ? 2.844 1.863 -16.687 1.00 85.75 133 LYS A N 1
ATOM 969 C CA . LYS A 1 133 ? 1.819 2.271 -15.719 1.00 85.75 133 LYS A CA 1
ATOM 970 C C . LYS A 1 133 ? 1.630 1.175 -14.682 1.00 85.75 133 LYS A C 1
ATOM 972 O O . LYS A 1 133 ? 1.120 0.098 -14.998 1.00 85.75 133 LYS A O 1
ATOM 977 N N . ILE A 1 134 ? 2.009 1.476 -13.444 1.00 89.31 134 ILE A N 1
ATOM 978 C CA . ILE A 1 134 ? 1.836 0.571 -12.309 1.00 89.31 134 ILE A CA 1
ATOM 979 C C . ILE A 1 134 ? 0.423 0.723 -11.740 1.00 89.31 134 ILE A C 1
ATOM 981 O O . ILE A 1 134 ? -0.038 1.817 -11.403 1.00 89.31 134 ILE A O 1
ATOM 985 N N . THR A 1 135 ? -0.262 -0.408 -11.624 1.00 91.25 135 THR A N 1
ATOM 986 C CA . THR A 1 135 ? -1.576 -0.536 -10.994 1.00 91.25 135 THR A CA 1
ATOM 987 C C . THR A 1 135 ? -1.496 -1.530 -9.851 1.00 91.25 135 THR A C 1
ATOM 989 O O . THR A 1 135 ? -0.803 -2.540 -9.946 1.00 91.25 135 THR A O 1
ATOM 992 N N . ILE A 1 136 ? -2.190 -1.226 -8.762 1.00 90.75 136 ILE A N 1
ATOM 993 C CA . ILE A 1 136 ? -2.204 -2.020 -7.541 1.00 90.75 136 ILE A CA 1
ATOM 994 C C . ILE A 1 136 ? -3.663 -2.354 -7.245 1.00 90.75 136 ILE A C 1
ATOM 996 O O . ILE A 1 136 ? -4.509 -1.464 -7.147 1.00 90.75 136 ILE A O 1
ATOM 1000 N N . VAL A 1 137 ? -3.968 -3.640 -7.133 1.00 89.12 137 VAL A N 1
ATOM 1001 C CA . VAL A 1 137 ? -5.302 -4.161 -6.852 1.00 89.12 137 VAL A CA 1
ATOM 1002 C C . VAL A 1 137 ? -5.316 -4.746 -5.448 1.00 89.12 137 VAL A C 1
ATOM 1004 O O . VAL A 1 137 ? -4.634 -5.731 -5.169 1.00 89.12 137 VAL A O 1
ATOM 1007 N N . GLY A 1 138 ? -6.114 -4.145 -4.572 1.00 85.38 138 GLY A N 1
ATOM 1008 C CA . GLY A 1 138 ? -6.335 -4.600 -3.206 1.00 85.38 138 GLY A CA 1
ATOM 1009 C C . GLY A 1 138 ? -7.824 -4.639 -2.912 1.00 85.38 138 GLY A C 1
ATOM 1010 O O . GLY A 1 138 ? -8.504 -3.625 -3.053 1.00 85.38 138 GLY A O 1
ATOM 1011 N N . ASN A 1 139 ? -8.338 -5.808 -2.528 1.00 83.06 139 ASN A N 1
ATOM 1012 C CA . ASN A 1 139 ? -9.726 -5.984 -2.094 1.00 83.06 139 ASN A CA 1
ATOM 1013 C C . ASN A 1 139 ? -10.778 -5.384 -3.062 1.00 83.06 139 ASN A C 1
ATOM 1015 O O . ASN A 1 139 ? -11.666 -4.634 -2.661 1.00 83.06 139 ASN A O 1
ATOM 1019 N N . GLY A 1 140 ? -10.623 -5.646 -4.365 1.00 79.75 140 GLY A N 1
ATOM 1020 C CA . GLY A 1 140 ? -11.518 -5.139 -5.418 1.00 79.75 140 GLY A CA 1
ATOM 1021 C C . GLY A 1 140 ? -11.313 -3.668 -5.809 1.00 79.75 140 GLY A C 1
ATOM 1022 O O . GLY A 1 140 ? -11.946 -3.192 -6.749 1.00 79.75 140 GLY A O 1
ATOM 1023 N N . ILE A 1 141 ? -10.409 -2.942 -5.145 1.00 85.12 141 ILE A N 1
ATOM 1024 C CA . ILE A 1 141 ? -10.057 -1.560 -5.479 1.00 85.12 141 ILE A CA 1
ATOM 1025 C C . ILE A 1 141 ? -8.787 -1.568 -6.330 1.00 85.12 141 ILE A C 1
ATOM 1027 O O . ILE A 1 141 ? -7.752 -2.074 -5.906 1.00 85.12 141 ILE A O 1
ATOM 1031 N N . THR A 1 142 ? -8.849 -0.967 -7.519 1.00 90.06 142 THR A N 1
ATOM 1032 C CA . THR A 1 142 ? -7.672 -0.725 -8.368 1.00 90.06 142 THR A CA 1
ATOM 1033 C C . THR A 1 142 ? -7.189 0.708 -8.195 1.00 90.06 142 THR A C 1
ATOM 1035 O O . THR A 1 142 ? -7.887 1.638 -8.619 1.00 90.06 142 THR A O 1
ATOM 1038 N N . ALA A 1 143 ? -6.009 0.872 -7.601 1.00 91.75 143 ALA A N 1
ATOM 1039 C CA . ALA A 1 143 ? -5.287 2.133 -7.502 1.00 91.75 143 ALA A CA 1
ATOM 1040 C C . ALA A 1 143 ? -4.176 2.210 -8.560 1.00 91.75 143 ALA A C 1
ATOM 1042 O O . ALA A 1 143 ? -3.598 1.199 -8.960 1.00 91.75 143 ALA A O 1
ATOM 1043 N N . LYS A 1 144 ? -3.872 3.418 -9.013 1.00 91.88 144 LYS A N 1
ATOM 1044 C CA . LYS A 1 144 ? -2.751 3.751 -9.887 1.00 91.88 144 LYS A CA 1
ATOM 1045 C C . LYS A 1 144 ? -1.657 4.401 -9.060 1.00 91.88 144 LYS A C 1
ATOM 1047 O O . LYS A 1 144 ? -1.941 5.224 -8.189 1.00 91.88 144 LYS A O 1
ATOM 1052 N N . LEU A 1 145 ? -0.418 4.064 -9.386 1.00 90.31 145 LEU A N 1
ATOM 1053 C CA . LEU A 1 145 ? 0.739 4.767 -8.861 1.00 90.31 145 LEU A CA 1
ATOM 1054 C C . LEU A 1 145 ? 0.814 6.146 -9.533 1.00 90.31 145 LEU A C 1
ATOM 1056 O O . LEU A 1 145 ? 0.933 6.228 -10.755 1.00 90.31 145 LEU A O 1
ATOM 1060 N N . ASN A 1 146 ? 0.655 7.217 -8.754 1.00 88.25 146 ASN A N 1
ATOM 1061 C CA . ASN A 1 146 ? 0.639 8.593 -9.264 1.00 88.25 146 ASN A CA 1
ATOM 1062 C C . ASN A 1 146 ? 1.927 9.360 -8.948 1.00 88.25 146 ASN A C 1
ATOM 1064 O O . ASN A 1 146 ? 2.277 10.279 -9.684 1.00 88.25 146 ASN A O 1
ATOM 1068 N N . LYS A 1 147 ? 2.619 8.993 -7.866 1.00 85.81 147 LYS A N 1
ATOM 1069 C CA . LYS A 1 147 ? 3.856 9.632 -7.428 1.00 85.81 147 LYS A CA 1
ATOM 1070 C C . LYS A 1 147 ? 4.833 8.557 -6.980 1.00 85.81 147 LYS A C 1
ATOM 1072 O O . LYS A 1 147 ? 4.642 7.932 -5.943 1.00 85.81 147 LYS A O 1
ATOM 1077 N N . GLN A 1 148 ? 5.849 8.332 -7.791 1.00 86.75 148 GLN A N 1
ATOM 1078 C CA . GLN A 1 148 ? 6.869 7.320 -7.547 1.00 86.75 148 GLN A CA 1
ATOM 1079 C C . GLN A 1 148 ? 7.916 7.856 -6.575 1.00 86.75 148 GLN A C 1
ATOM 1081 O O . GLN A 1 148 ? 8.199 9.055 -6.589 1.00 86.75 148 GLN A O 1
ATOM 1086 N N . ASP A 1 149 ? 8.460 6.972 -5.738 1.00 84.38 149 ASP A N 1
ATOM 1087 C CA . ASP A 1 149 ? 9.629 7.238 -4.891 1.00 84.38 149 ASP A CA 1
ATOM 1088 C C . ASP A 1 149 ? 9.545 8.558 -4.100 1.00 84.38 149 ASP A C 1
ATOM 1090 O O . ASP A 1 149 ? 10.507 9.316 -3.998 1.00 84.38 149 ASP A O 1
ATOM 1094 N N . VAL A 1 150 ? 8.383 8.823 -3.488 1.00 85.38 150 VAL A N 1
ATOM 1095 C CA . VAL A 1 150 ? 8.166 9.984 -2.600 1.00 85.38 150 VAL A CA 1
ATOM 1096 C C . VAL A 1 150 ? 9.224 10.018 -1.499 1.00 85.38 150 VAL A C 1
ATOM 1098 O O . VAL A 1 150 ? 9.743 11.069 -1.138 1.00 85.38 150 VAL A O 1
ATOM 1101 N N . VAL A 1 151 ? 9.540 8.839 -0.972 1.00 84.06 151 VAL A N 1
ATOM 1102 C CA . VAL A 1 151 ? 10.688 8.593 -0.109 1.00 84.06 151 VAL A CA 1
ATOM 1103 C C . VAL A 1 151 ? 11.340 7.325 -0.630 1.00 84.06 151 VAL A C 1
ATOM 1105 O O . VAL A 1 151 ? 10.653 6.323 -0.815 1.00 84.06 151 VAL A O 1
ATOM 1108 N N . SER A 1 152 ? 12.648 7.358 -0.856 1.00 84.50 152 SER A N 1
ATOM 1109 C CA . SER A 1 152 ? 13.420 6.184 -1.256 1.00 84.50 152 SER A CA 1
ATOM 1110 C C . SER A 1 152 ? 14.735 6.178 -0.484 1.00 84.50 152 SER A C 1
ATOM 1112 O O . SER A 1 152 ? 15.675 6.906 -0.795 1.00 84.50 152 SER A O 1
ATOM 1114 N N . LYS A 1 153 ? 14.756 5.416 0.608 1.00 83.12 153 LYS A N 1
ATOM 1115 C CA . LYS A 1 153 ? 15.928 5.147 1.450 1.00 83.12 153 LYS A CA 1
ATOM 1116 C C . LYS A 1 153 ? 16.241 3.653 1.386 1.00 83.12 153 LYS A C 1
ATOM 1118 O O . LYS A 1 153 ? 15.410 2.861 0.950 1.00 83.12 153 LYS A O 1
ATOM 1123 N N . SER A 1 154 ? 17.404 3.249 1.894 1.00 78.81 154 SER A N 1
ATOM 1124 C CA . SER A 1 154 ? 17.836 1.841 1.918 1.00 78.81 154 SER A CA 1
ATOM 1125 C C . SER A 1 154 ? 16.815 0.881 2.546 1.00 78.81 154 SER A C 1
ATOM 1127 O O . SER A 1 154 ? 16.728 -0.272 2.136 1.00 78.81 154 SER A O 1
ATOM 1129 N N . THR A 1 155 ? 16.023 1.353 3.512 1.00 84.50 155 THR A N 1
ATOM 1130 C CA . THR A 1 155 ? 15.015 0.554 4.226 1.00 84.50 155 THR A CA 1
ATOM 1131 C C . THR A 1 155 ? 13.590 1.095 4.097 1.00 84.50 155 THR A C 1
ATOM 1133 O O . THR A 1 155 ? 12.647 0.433 4.506 1.00 84.50 155 THR A O 1
ATOM 1136 N N . GLN A 1 156 ? 13.367 2.267 3.509 1.00 88.31 156 GLN A N 1
ATOM 1137 C CA . GLN A 1 156 ? 12.039 2.890 3.496 1.00 88.31 156 GLN A CA 1
ATOM 1138 C C . GLN A 1 156 ? 11.684 3.306 2.084 1.00 88.31 156 GLN A C 1
ATOM 1140 O O . GLN A 1 156 ? 12.441 4.038 1.448 1.00 88.31 156 GLN A O 1
ATOM 1145 N N . SER A 1 157 ? 10.515 2.885 1.617 1.00 91.00 157 SER A N 1
ATOM 1146 C CA . SER A 1 157 ? 9.975 3.336 0.344 1.00 91.00 157 SER A CA 1
ATOM 1147 C C . SER A 1 157 ? 8.546 3.836 0.509 1.00 91.00 157 SER A C 1
ATOM 1149 O O . SER A 1 157 ? 7.714 3.160 1.107 1.00 91.00 157 SER A O 1
ATOM 1151 N N . VAL A 1 158 ? 8.248 5.026 -0.007 1.00 92.00 158 VAL A N 1
ATOM 1152 C CA . VAL A 1 158 ? 6.894 5.588 -0.028 1.00 92.00 158 VAL A CA 1
ATOM 1153 C C . VAL A 1 158 ? 6.473 5.805 -1.472 1.00 92.00 158 VAL A C 1
ATOM 1155 O O . VAL A 1 158 ? 7.129 6.517 -2.228 1.00 92.00 158 VAL A O 1
ATOM 1158 N N . GLN A 1 159 ? 5.345 5.202 -1.826 1.00 91.88 159 GLN A N 1
ATOM 1159 C CA . GLN A 1 159 ? 4.795 5.151 -3.170 1.00 91.88 159 GLN A CA 1
ATOM 1160 C C . GLN A 1 159 ? 3.404 5.790 -3.159 1.00 91.88 159 GLN A C 1
ATOM 1162 O O . GLN A 1 159 ? 2.490 5.292 -2.509 1.00 91.88 159 GLN A O 1
ATOM 1167 N N . GLY A 1 160 ? 3.230 6.918 -3.838 1.00 91.94 160 GLY A N 1
ATOM 1168 C CA . GLY A 1 160 ? 1.963 7.643 -3.898 1.00 91.94 160 GLY A CA 1
ATOM 1169 C C . GLY A 1 160 ? 0.942 6.955 -4.803 1.00 91.94 160 GLY A C 1
ATOM 1170 O O . GLY A 1 160 ? 1.239 6.645 -5.958 1.00 91.94 160 GLY A O 1
ATOM 1171 N N . ILE A 1 161 ? -0.278 6.759 -4.300 1.00 93.06 161 ILE A N 1
ATOM 1172 C CA . ILE A 1 161 ? -1.385 6.137 -5.036 1.00 93.06 161 ILE A CA 1
ATOM 1173 C C . ILE A 1 161 ? -2.630 7.035 -5.093 1.00 93.06 161 ILE A C 1
ATOM 1175 O O . ILE A 1 161 ? -2.881 7.877 -4.227 1.00 93.06 161 ILE A O 1
ATOM 1179 N N . ASP A 1 162 ? -3.444 6.857 -6.133 1.00 92.69 162 ASP A N 1
ATOM 1180 C CA . ASP A 1 162 ? -4.643 7.672 -6.385 1.00 92.69 162 ASP A CA 1
ATOM 1181 C C . ASP A 1 162 ? -5.872 7.282 -5.540 1.00 92.69 162 ASP A C 1
ATOM 1183 O O . ASP A 1 162 ? -6.778 8.101 -5.368 1.00 92.69 162 ASP A O 1
ATOM 1187 N N . LYS A 1 163 ? -5.914 6.065 -4.988 1.00 91.00 163 LYS A N 1
ATOM 1188 C CA . LYS A 1 163 ? -7.023 5.533 -4.180 1.00 91.00 163 LYS A CA 1
ATOM 1189 C C . LYS A 1 163 ? -6.532 4.967 -2.856 1.00 91.00 163 LYS A C 1
ATOM 1191 O O . LYS A 1 163 ? -5.356 4.700 -2.689 1.00 91.00 163 LYS A O 1
ATOM 1196 N N . MET A 1 164 ? -7.455 4.774 -1.921 1.00 89.69 164 MET A N 1
ATOM 1197 C CA . MET A 1 164 ? -7.179 4.189 -0.611 1.00 89.69 164 MET A CA 1
ATOM 1198 C C . MET A 1 164 ? -7.732 2.767 -0.553 1.00 89.69 164 MET A C 1
ATOM 1200 O O . M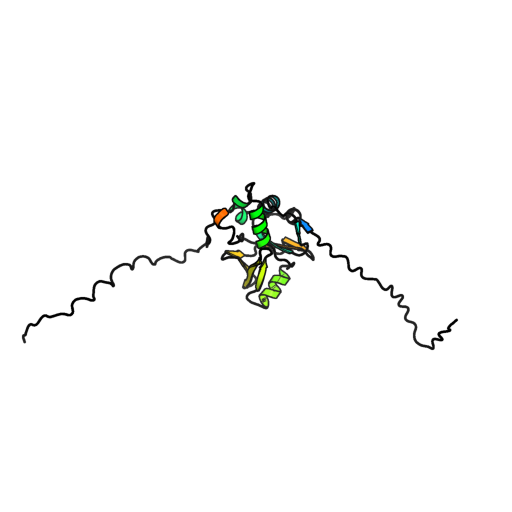ET A 1 164 ? -8.879 2.536 -0.943 1.00 89.69 164 MET A O 1
ATOM 1204 N N . PHE A 1 165 ? -6.928 1.829 -0.064 1.00 90.00 165 PHE A N 1
ATOM 1205 C CA . PHE A 1 165 ? -7.327 0.446 0.154 1.00 90.00 165 PHE A CA 1
ATOM 1206 C C . PHE A 1 165 ? -7.994 0.275 1.516 1.00 90.00 165 PHE A C 1
ATOM 1208 O O . PHE A 1 165 ? -7.448 0.654 2.548 1.00 90.00 165 PHE A O 1
ATOM 1215 N N . ILE A 1 166 ? -9.174 -0.336 1.532 1.00 86.25 166 ILE A N 1
ATOM 1216 C CA . ILE A 1 166 ? -9.939 -0.555 2.760 1.00 86.25 166 ILE A CA 1
ATOM 1217 C C . ILE A 1 166 ? -10.011 -2.063 3.024 1.00 86.25 166 ILE A C 1
ATOM 1219 O O . ILE A 1 166 ? -10.573 -2.785 2.192 1.00 86.25 166 ILE A O 1
ATOM 1223 N N . PRO A 1 167 ? -9.471 -2.561 4.152 1.00 81.38 167 PRO A N 1
ATOM 1224 C CA . PRO A 1 167 ? -9.612 -3.957 4.556 1.00 81.38 167 PRO A CA 1
ATOM 1225 C C . PRO A 1 167 ? -11.084 -4.364 4.676 1.00 81.38 167 PRO A C 1
ATOM 1227 O O . PRO A 1 167 ? -11.877 -3.634 5.270 1.00 81.38 167 PRO A O 1
ATOM 1230 N N . THR A 1 168 ? -11.447 -5.555 4.186 1.00 77.56 168 THR A N 1
ATOM 1231 C CA . THR A 1 168 ? -12.817 -6.114 4.284 1.00 77.56 168 THR A CA 1
ATOM 1232 C C . THR A 1 168 ? -13.392 -6.047 5.695 1.00 77.56 168 THR A C 1
ATOM 1234 O O . THR A 1 168 ? -14.557 -5.722 5.890 1.00 77.56 168 THR A O 1
ATOM 1237 N N . THR A 1 169 ? -12.548 -6.281 6.694 1.00 70.62 169 THR A N 1
ATOM 1238 C CA . THR A 1 169 ? -12.908 -6.344 8.112 1.00 70.62 169 THR A CA 1
ATOM 1239 C C . THR A 1 169 ? -13.412 -5.035 8.716 1.00 70.62 169 THR A C 1
ATOM 1241 O O . THR A 1 169 ? -13.881 -5.055 9.847 1.00 70.62 169 THR A O 1
ATOM 1244 N N . ILE A 1 170 ? -13.264 -3.899 8.029 1.00 73.38 170 ILE A N 1
ATOM 1245 C CA . ILE A 1 170 ? -13.688 -2.583 8.539 1.00 73.38 170 ILE A CA 1
ATOM 1246 C C . ILE A 1 170 ? -14.601 -1.822 7.570 1.00 73.38 170 ILE A C 1
ATOM 1248 O O . ILE A 1 170 ? -14.988 -0.691 7.857 1.00 73.38 170 ILE A O 1
ATOM 1252 N N . GLN A 1 171 ? -14.959 -2.427 6.432 1.00 70.50 171 GLN A N 1
ATOM 1253 C CA . GLN A 1 171 ? -15.834 -1.801 5.437 1.00 70.50 171 GLN A CA 1
ATOM 1254 C C . GLN A 1 171 ? -17.176 -1.384 6.064 1.00 70.50 171 GLN A C 1
ATOM 1256 O O . GLN A 1 171 ? -17.623 -0.252 5.890 1.00 70.50 171 GLN A O 1
ATOM 1261 N N . ASN A 1 172 ? -17.735 -2.229 6.931 1.00 68.19 172 ASN A N 1
ATOM 1262 C CA . ASN A 1 172 ? -19.012 -1.960 7.595 1.00 68.19 172 ASN A CA 1
ATOM 1263 C C . ASN A 1 172 ? -18.967 -0.812 8.619 1.00 68.19 172 ASN A C 1
ATOM 1265 O O . ASN A 1 172 ? -19.992 -0.180 8.848 1.00 68.19 172 ASN A O 1
ATOM 1269 N N . VAL A 1 173 ? -17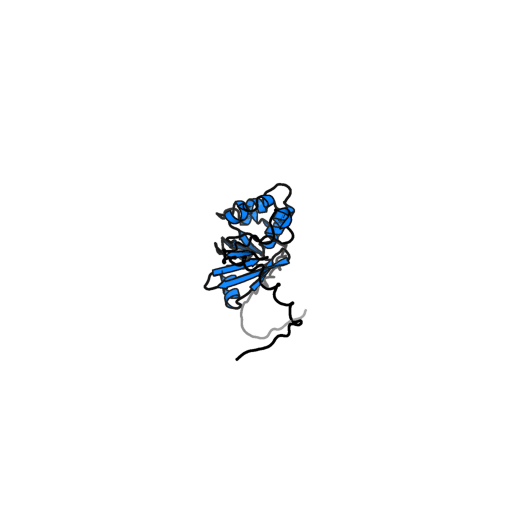.809 -0.507 9.218 1.00 66.56 173 VAL A N 1
ATOM 1270 C CA . VAL A 1 173 ? -17.720 0.471 10.323 1.00 66.56 173 VAL A CA 1
ATOM 1271 C C . VAL A 1 173 ? -17.673 1.912 9.817 1.00 66.56 173 VAL A C 1
ATOM 1273 O O . VAL A 1 173 ? -18.160 2.828 10.465 1.00 66.56 173 VAL A O 1
ATOM 1276 N N . CYS A 1 174 ? -17.139 2.109 8.616 1.00 63.56 174 CYS A N 1
ATOM 1277 C CA . CYS A 1 174 ? -17.086 3.411 7.960 1.00 63.56 174 CYS A CA 1
ATOM 1278 C C . CYS A 1 174 ? -18.283 3.668 7.024 1.00 63.56 174 CYS A C 1
ATOM 1280 O O . CYS A 1 174 ? -18.218 4.573 6.195 1.00 63.56 174 CYS A O 1
ATOM 1282 N N . GLY A 1 175 ? -19.335 2.836 7.073 1.00 57.12 175 GLY A N 1
ATOM 1283 C CA . GLY A 1 175 ? -20.441 2.888 6.105 1.00 57.12 175 GLY A CA 1
ATOM 1284 C C . GLY A 1 175 ? -20.003 2.594 4.661 1.00 57.12 175 GLY A C 1
ATOM 1285 O O . GLY A 1 175 ? -20.696 2.945 3.705 1.00 57.12 175 GLY A O 1
ATOM 1286 N N . ILE A 1 176 ? -18.840 1.962 4.481 1.00 55.06 176 ILE A N 1
ATOM 1287 C CA . ILE A 1 176 ? -18.270 1.643 3.175 1.00 55.06 176 ILE A CA 1
ATOM 1288 C C . ILE A 1 176 ? -18.932 0.347 2.721 1.00 55.06 176 ILE A C 1
ATOM 1290 O O . ILE A 1 176 ? -18.512 -0.742 3.101 1.00 55.06 176 ILE A O 1
ATOM 1294 N N . LYS A 1 177 ? -19.975 0.439 1.889 1.00 42.66 177 LYS A N 1
ATOM 1295 C CA . LYS A 1 177 ? -20.466 -0.745 1.171 1.00 42.66 177 LYS A CA 1
ATOM 1296 C C . LYS A 1 177 ? -19.294 -1.351 0.395 1.00 42.66 177 LYS A C 1
ATOM 1298 O O . LYS A 1 177 ? -18.670 -0.666 -0.418 1.00 42.66 177 LYS A O 1
ATOM 1303 N N . ALA A 1 178 ? -18.999 -2.623 0.663 1.00 40.41 178 ALA A N 1
ATOM 1304 C CA . ALA A 1 178 ? -18.120 -3.444 -0.156 1.00 40.41 178 ALA A CA 1
ATOM 1305 C C . ALA A 1 178 ? -18.561 -3.298 -1.621 1.00 40.41 178 ALA A C 1
ATOM 1307 O O . ALA A 1 178 ? -19.632 -3.772 -1.992 1.00 40.41 178 ALA A O 1
ATOM 1308 N N . GLY A 1 179 ? -17.792 -2.561 -2.426 1.00 40.28 179 GLY A N 1
ATOM 1309 C CA . GLY A 1 179 ? -18.156 -2.262 -3.812 1.00 40.28 179 GLY A CA 1
ATOM 1310 C C . GLY A 1 179 ? -18.547 -0.814 -4.111 1.00 40.28 179 GLY A C 1
ATOM 1311 O O . GLY A 1 179 ? -19.456 -0.589 -4.905 1.00 40.28 179 GLY A O 1
ATOM 1312 N N . SER A 1 180 ? -17.792 0.185 -3.635 1.00 37.75 180 SER A N 1
ATOM 1313 C CA . SER A 1 180 ? -17.643 1.426 -4.418 1.00 37.75 180 SER A CA 1
ATOM 1314 C C . SER A 1 180 ? -16.715 1.180 -5.615 1.00 37.75 180 SER A C 1
ATOM 1316 O O . SER A 1 180 ? -15.686 1.822 -5.833 1.00 37.75 180 SER A O 1
ATOM 1318 N N . THR A 1 181 ? -17.112 0.206 -6.432 1.00 34.75 181 THR A N 1
ATOM 1319 C CA . THR A 1 181 ? -16.744 0.141 -7.830 1.00 34.75 181 THR A CA 1
ATOM 1320 C C . THR A 1 181 ? -17.146 1.500 -8.390 1.00 34.75 181 THR A C 1
ATOM 1322 O O . THR A 1 181 ? -18.332 1.802 -8.517 1.00 34.75 181 THR A O 1
ATOM 1325 N N . SER A 1 182 ? -16.176 2.339 -8.755 1.00 35.81 182 SER A N 1
ATOM 1326 C CA . SER A 1 182 ? -16.378 3.215 -9.904 1.00 35.81 182 SER A CA 1
ATOM 1327 C C . SER A 1 182 ? -16.578 2.285 -11.095 1.00 35.81 182 SER A C 1
ATOM 1329 O O . SER A 1 182 ? -15.657 2.012 -11.861 1.00 35.81 182 SER A O 1
ATOM 1331 N N . SER A 1 183 ? -17.784 1.720 -11.170 1.00 32.25 183 SER A N 1
ATOM 1332 C CA . SER A 1 183 ? -18.366 1.200 -12.380 1.00 32.25 183 SER A CA 1
ATOM 1333 C C . SER A 1 183 ? -18.436 2.424 -13.265 1.00 32.25 183 SER A C 1
ATOM 1335 O O . SER A 1 183 ? -19.305 3.281 -13.124 1.00 32.25 183 SER A O 1
ATOM 1337 N N . THR A 1 184 ? -17.421 2.564 -14.113 1.00 32.25 184 THR A N 1
ATOM 1338 C CA . THR A 1 184 ? -17.647 3.237 -15.380 1.00 32.25 184 THR A CA 1
ATOM 1339 C C . THR A 1 184 ? -18.854 2.520 -15.942 1.00 32.25 184 THR A C 1
ATOM 1341 O O . THR A 1 184 ? -18.798 1.304 -16.112 1.00 32.25 184 THR A O 1
ATOM 1344 N N . THR A 1 185 ? -19.947 3.255 -16.087 1.00 34.25 185 THR A N 1
ATOM 1345 C CA . THR A 1 185 ? -21.228 2.829 -16.622 1.00 34.25 185 THR A CA 1
ATOM 1346 C C . THR A 1 185 ? -21.016 2.116 -17.957 1.00 34.25 185 THR A C 1
ATOM 1348 O O . THR A 1 185 ? -21.187 2.698 -19.021 1.00 34.25 185 THR A O 1
ATOM 1351 N N . VAL A 1 186 ? -20.657 0.832 -17.929 1.00 39.56 186 VAL A N 1
ATOM 1352 C CA . VAL A 1 186 ? -20.907 -0.082 -19.036 1.00 39.56 186 VAL A CA 1
ATOM 1353 C C . VAL A 1 186 ? -22.375 -0.430 -18.895 1.00 39.56 186 VAL A C 1
ATOM 1355 O O . VAL A 1 186 ? -22.756 -1.415 -18.278 1.00 39.56 186 VAL A O 1
ATOM 1358 N N . ASN A 1 187 ? -23.180 0.520 -19.362 1.00 40.78 187 ASN A N 1
ATOM 1359 C CA . ASN A 1 187 ? -24.492 0.326 -19.942 1.00 40.78 187 ASN A CA 1
ATOM 1360 C C . ASN A 1 187 ? -25.266 -0.869 -19.360 1.00 40.78 187 ASN A C 1
ATOM 1362 O O . ASN A 1 187 ? -25.426 -1.909 -19.998 1.00 40.78 187 ASN A O 1
ATOM 1366 N N . ALA A 1 188 ? -25.803 -0.689 -18.152 1.00 39.75 188 ALA A N 1
ATOM 1367 C CA . ALA A 1 188 ? -26.924 -1.480 -17.666 1.00 39.75 188 ALA A CA 1
ATOM 1368 C C . ALA A 1 188 ? -28.189 -1.100 -18.462 1.00 39.75 18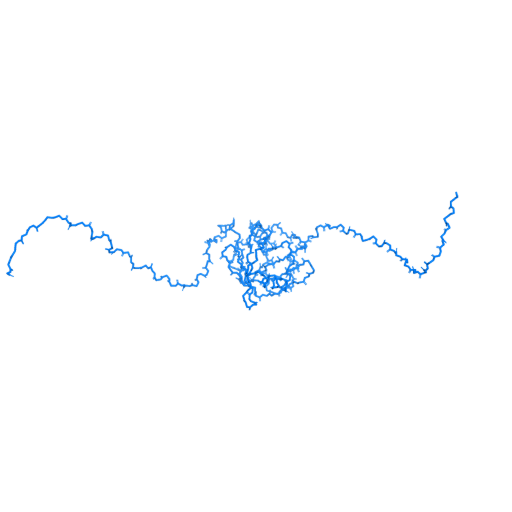8 ALA A C 1
ATOM 1370 O O . ALA A 1 188 ? -29.139 -0.527 -17.942 1.00 39.75 188 ALA A O 1
ATOM 1371 N N . ARG A 1 189 ? -28.191 -1.416 -19.761 1.00 44.28 189 ARG A N 1
ATOM 1372 C CA . ARG A 1 189 ? -29.387 -1.549 -20.597 1.00 44.28 189 ARG A CA 1
ATOM 1373 C C . ARG A 1 189 ? -29.698 -3.037 -20.731 1.00 44.28 189 ARG A C 1
ATOM 1375 O O . ARG A 1 189 ? -29.599 -3.618 -21.803 1.00 44.28 189 ARG A O 1
ATOM 1382 N N . ARG A 1 190 ? -30.059 -3.673 -19.619 1.00 49.06 190 ARG A N 1
ATOM 1383 C CA . ARG A 1 190 ? -30.752 -4.970 -19.626 1.00 49.06 190 ARG A CA 1
ATOM 1384 C C . ARG A 1 190 ? -31.764 -5.026 -18.487 1.00 49.06 190 ARG A C 1
ATOM 1386 O O . ARG A 1 190 ? -31.605 -5.799 -17.559 1.00 49.06 190 ARG A O 1
ATOM 1393 N N . SER A 1 191 ? -32.805 -4.204 -18.613 1.00 40.44 191 SER A N 1
ATOM 1394 C CA . SER A 1 191 ? -34.079 -4.379 -17.905 1.00 40.44 191 SER A CA 1
ATOM 1395 C C . SER A 1 191 ? -35.230 -3.882 -18.780 1.00 40.44 191 SER A C 1
ATOM 1397 O O . SER A 1 191 ? -35.743 -2.792 -18.565 1.00 40.44 191 SER A O 1
ATOM 1399 N N . ARG A 1 192 ? -35.583 -4.670 -19.802 1.00 48.25 192 ARG A N 1
ATOM 1400 C CA . ARG A 1 192 ? -36.941 -4.830 -20.368 1.00 48.25 192 ARG A CA 1
ATOM 1401 C C . ARG A 1 192 ? -36.955 -6.099 -21.227 1.00 48.25 192 ARG A C 1
ATOM 1403 O O . ARG A 1 192 ? -36.972 -6.026 -22.444 1.00 48.25 192 ARG A O 1
ATOM 1410 N N . LEU A 1 193 ? -36.845 -7.252 -20.577 1.00 38.94 193 LEU A N 1
ATOM 1411 C CA . LEU A 1 193 ? -37.216 -8.568 -21.118 1.00 38.94 193 LEU A CA 1
ATOM 1412 C C . LEU A 1 193 ? -37.643 -9.439 -19.923 1.00 38.94 193 LEU A C 1
ATOM 1414 O O . LEU A 1 193 ? -37.107 -10.507 -19.659 1.00 38.94 193 LEU A O 1
ATOM 1418 N N . LEU A 1 194 ? -38.558 -8.888 -19.128 1.00 37.09 194 LEU A N 1
ATOM 1419 C CA . LEU A 1 194 ? -39.478 -9.665 -18.311 1.00 37.09 194 LEU A CA 1
ATOM 1420 C C . LEU A 1 194 ? -40.742 -9.845 -19.165 1.00 37.09 194 LEU A C 1
ATOM 1422 O O . LEU A 1 194 ? -41.141 -8.909 -19.853 1.00 37.09 194 LEU A O 1
ATOM 1426 N N . GLU A 1 195 ? -41.311 -11.048 -19.105 1.00 42.59 195 GLU A N 1
ATOM 1427 C CA . GLU A 1 195 ? -42.701 -11.372 -19.468 1.00 42.59 195 GLU A CA 1
ATOM 1428 C C . GLU A 1 195 ? -43.086 -11.435 -20.956 1.00 42.59 195 GLU A C 1
ATOM 1430 O O . GLU A 1 195 ? -43.877 -10.626 -21.415 1.00 42.59 195 GLU A O 1
ATOM 1435 N N . VAL A 1 196 ? -42.650 -12.475 -21.689 1.00 42.03 196 VAL A N 1
ATOM 1436 C CA . VAL A 1 196 ? -43.525 -13.102 -22.724 1.00 42.03 196 VAL A CA 1
ATOM 1437 C C . VAL A 1 196 ? -43.349 -14.635 -22.834 1.00 42.03 196 VAL A C 1
ATOM 1439 O O . VAL A 1 196 ? -44.231 -15.324 -23.326 1.00 42.03 196 VAL A O 1
ATOM 1442 N N . ALA A 1 197 ? -42.268 -15.245 -22.337 1.00 42.19 197 ALA A N 1
ATOM 1443 C CA . ALA A 1 197 ? -41.977 -16.658 -22.646 1.00 42.19 197 ALA A CA 1
ATOM 1444 C C . ALA A 1 197 ? -42.639 -17.726 -21.737 1.00 42.19 197 ALA A C 1
ATOM 1446 O O . ALA A 1 197 ? -42.211 -18.876 -21.758 1.00 42.19 197 ALA A O 1
ATOM 1447 N N . ALA A 1 198 ? -43.666 -17.389 -20.949 1.00 39.59 198 ALA A N 1
ATOM 1448 C CA . ALA A 1 198 ? -44.322 -18.339 -20.033 1.00 39.59 198 ALA A CA 1
ATOM 1449 C C . ALA A 1 198 ? -45.842 -18.466 -20.241 1.00 39.59 198 ALA A C 1
ATOM 1451 O O . ALA A 1 198 ? -46.569 -18.780 -19.304 1.00 39.59 198 ALA A O 1
ATOM 1452 N N . LEU A 1 199 ? -46.333 -18.235 -21.463 1.00 37.19 199 LEU A N 1
ATOM 1453 C CA . LEU A 1 199 ? -47.753 -18.417 -21.779 1.00 37.19 199 LEU A CA 1
ATOM 1454 C C . LEU A 1 199 ? -47.978 -18.963 -23.196 1.00 37.19 199 LEU A C 1
ATOM 1456 O O . LEU A 1 199 ? -48.764 -18.401 -23.934 1.00 37.19 199 LEU A O 1
ATOM 1460 N N . MET A 1 200 ? -47.273 -20.027 -23.601 1.00 41.59 200 MET A N 1
ATOM 1461 C CA . MET A 1 200 ? -47.591 -20.789 -24.828 1.00 41.59 200 MET A CA 1
ATOM 1462 C C . MET A 1 200 ? -47.135 -22.263 -24.751 1.00 41.59 200 MET A C 1
ATOM 1464 O O . MET A 1 200 ? -46.595 -22.812 -25.706 1.00 41.59 200 MET A O 1
ATOM 1468 N N . VAL A 1 201 ? -47.341 -22.938 -23.615 1.00 44.34 201 VAL A N 1
ATOM 1469 C CA . VAL A 1 201 ? -47.289 -24.413 -23.564 1.00 44.34 201 VAL A CA 1
ATOM 1470 C C . VAL A 1 201 ? -48.504 -24.898 -22.789 1.00 44.34 201 VAL A C 1
ATOM 1472 O O . VAL A 1 201 ? -48.458 -25.082 -21.579 1.00 44.34 201 VAL A O 1
ATOM 1475 N N . GLY A 1 202 ? -49.628 -25.034 -23.487 1.00 40.56 202 GLY A N 1
ATOM 1476 C CA . GLY A 1 202 ? -50.857 -25.520 -22.872 1.00 40.56 202 GLY A CA 1
ATOM 1477 C C . GLY A 1 202 ? -52.081 -25.333 -23.748 1.00 40.56 202 GLY A C 1
ATOM 1478 O O . GLY A 1 202 ? -52.963 -24.584 -23.365 1.00 40.56 202 GLY A O 1
ATOM 1479 N N . LEU A 1 203 ? -52.117 -25.982 -24.916 1.00 35.81 203 LEU A N 1
ATOM 1480 C CA . LEU A 1 203 ? -53.354 -26.359 -25.619 1.00 35.81 203 LEU A CA 1
ATOM 1481 C C . LEU A 1 203 ? -53.002 -27.284 -26.794 1.00 35.81 203 LEU A C 1
ATOM 1483 O O . LEU A 1 203 ? -53.091 -26.934 -27.964 1.00 35.81 203 LEU A O 1
ATOM 1487 N N . ALA A 1 204 ? -52.560 -28.492 -26.455 1.00 40.09 204 ALA A N 1
ATOM 1488 C CA . ALA A 1 204 ? -52.579 -29.630 -27.363 1.00 40.09 204 ALA A CA 1
ATOM 1489 C C . ALA A 1 204 ? -53.610 -30.623 -26.818 1.00 40.09 204 ALA A C 1
ATOM 1491 O O . ALA A 1 204 ? -53.260 -31.583 -26.136 1.00 40.09 204 ALA A O 1
ATOM 1492 N N . SER A 1 205 ? -54.899 -30.347 -27.031 1.00 38.00 205 SER A N 1
ATOM 1493 C CA . SER A 1 205 ? -55.972 -31.319 -26.798 1.00 38.00 205 SER A CA 1
ATOM 1494 C C . SER A 1 205 ? -57.221 -30.957 -27.608 1.00 38.00 205 SER A C 1
ATOM 1496 O O . SER A 1 205 ? -57.925 -30.015 -27.274 1.00 38.00 205 SER A O 1
ATOM 1498 N N . VAL A 1 206 ? -57.491 -31.786 -28.620 1.00 41.31 206 VAL A N 1
ATOM 1499 C CA . VAL A 1 206 ? -58.818 -32.151 -29.146 1.00 41.31 206 VAL A CA 1
ATOM 1500 C C . VAL A 1 206 ? -59.631 -31.066 -29.872 1.00 41.31 206 VAL A C 1
ATOM 1502 O O . VAL A 1 206 ? -60.257 -30.204 -29.269 1.00 41.31 206 VAL A O 1
ATOM 1505 N N . GLY A 1 207 ? -59.737 -31.225 -31.195 1.00 35.09 207 GLY A N 1
ATOM 1506 C CA . GLY A 1 207 ? -60.725 -30.537 -32.026 1.00 35.09 207 GLY A CA 1
ATOM 1507 C C . GLY A 1 207 ? -60.739 -31.067 -33.461 1.00 35.09 207 GLY A C 1
ATOM 1508 O O . GLY A 1 207 ? -60.072 -30.522 -34.331 1.00 35.09 207 GLY A O 1
ATOM 1509 N N . TYR A 1 208 ? -61.475 -32.157 -33.689 1.00 37.72 208 TYR A N 1
ATOM 1510 C CA . TYR A 1 208 ? -61.958 -32.594 -35.007 1.00 37.72 208 TYR A CA 1
ATOM 1511 C C . TYR A 1 208 ? -62.672 -31.439 -35.742 1.00 37.72 208 TYR A C 1
ATOM 1513 O O . TYR A 1 208 ? -63.477 -30.790 -35.084 1.00 37.72 208 TYR A O 1
ATOM 1521 N N . PHE A 1 209 ? -62.472 -31.255 -37.064 1.00 36.78 209 PHE A N 1
ATOM 1522 C CA . PHE A 1 209 ? -63.541 -31.105 -38.092 1.00 36.78 209 PHE A CA 1
ATOM 1523 C C . PHE A 1 209 ? -63.021 -30.741 -39.519 1.00 36.78 209 PHE A C 1
ATOM 1525 O O . PHE A 1 209 ? -62.515 -29.652 -39.751 1.00 36.78 209 PHE A O 1
ATOM 1532 N N . TYR A 1 210 ? -63.142 -31.710 -40.441 1.00 30.03 210 TYR A N 1
ATOM 1533 C CA . TYR A 1 210 ? -63.618 -31.713 -41.853 1.00 30.03 210 TYR A CA 1
ATOM 1534 C C . TYR A 1 210 ? -63.571 -30.474 -42.816 1.00 30.03 210 TYR A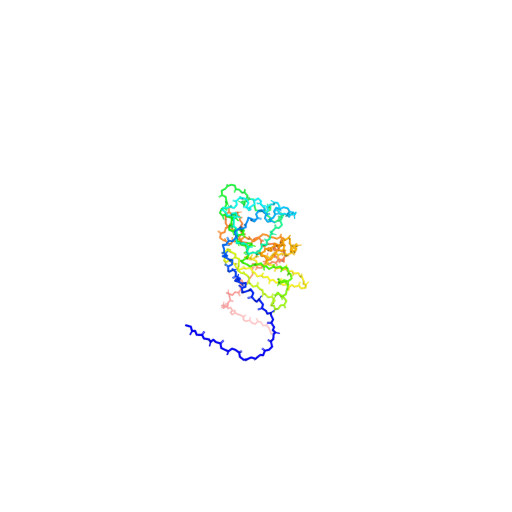 C 1
ATOM 1536 O O . TYR A 1 210 ? -64.183 -29.465 -42.494 1.00 30.03 210 TYR A O 1
ATOM 1544 N N . TRP A 1 211 ? -62.952 -30.682 -44.016 1.00 27.92 211 TRP A N 1
ATOM 1545 C CA . TRP A 1 211 ? -63.174 -30.266 -45.460 1.00 27.92 211 TRP A CA 1
ATOM 1546 C C . TRP A 1 211 ? -63.917 -28.952 -45.849 1.00 27.92 211 TRP A C 1
ATOM 1548 O O . TRP A 1 211 ? -64.622 -28.420 -45.000 1.00 27.92 211 TRP A O 1
ATOM 1558 N N . PRO A 1 212 ? -63.911 -28.444 -47.125 1.00 58.78 212 PRO A N 1
ATOM 1559 C CA . PRO A 1 212 ? -63.394 -28.946 -48.436 1.00 58.78 212 PRO A CA 1
ATOM 1560 C C . PRO A 1 212 ? -62.474 -27.901 -49.163 1.00 58.78 212 PRO A C 1
ATOM 1562 O O . PRO A 1 212 ? -62.275 -26.818 -48.626 1.00 58.78 212 PRO A O 1
ATOM 1565 N N . TRP A 1 213 ? -61.808 -28.079 -50.315 1.00 37.88 213 TRP A N 1
ATOM 1566 C CA . TRP A 1 213 ? -62.048 -28.732 -51.615 1.00 37.88 213 TRP A CA 1
ATOM 1567 C C . TRP A 1 213 ? -60.717 -29.193 -52.228 1.00 37.88 213 TRP A C 1
ATOM 1569 O O . TRP A 1 213 ? -59.697 -28.513 -51.970 1.00 37.88 213 TRP A O 1
#

pLDDT: mean 71.31, std 21.21, range [27.92, 93.06]